Protein 5CN2 (pdb70)

Nearest PDB structures (foldseek):
  5cn1-assembly4_D  TM=9.935E-01  e=3.749E-20  Saccharomyces cerevisiae S288C
  5cn1-assembly5_C  TM=9.999E-01  e=8.977E-20  Saccharomyces cerevisiae S288C
  3mnm-assembly1_A  TM=9.637E-01  e=2.960E-12  Saccharomyces cerevisiae
  3mnm-assembly3_C  TM=9.668E-01  e=6.734E-12  Saccharomyces cerevisiae
  1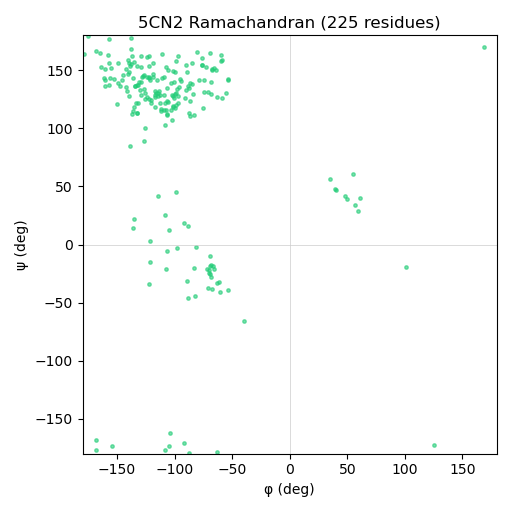gyw-assembly1_A  TM=8.903E-01  e=7.736E-08  Mus musculus

Sequence (229 aa):
QRHILNQSDHLRIDYELTRESMTKLRLVIFYSNISSDPITNFALLVASPKGTTLSLQPQSGNMLQSNSRDGIKQIASVEGISVNLGKPIKLKWKANYCTKGDSKEESGTTSLPTIRHILNQSDHLRIDYELTRESMTKLRLVIFYSNISSDPITNFALLVASPKGTTLSLQPQSGNMLQSNSRDGIKQIASVEGISVNLGKPIKLKWKANYCTKGDSKEESGTTSLPTI

CATH classification: 2.60.40.1230

GO terms:
  GO:0005802 trans-Golgi network (C, IDA)
  GO:0043130 ubiquitin binding (F, IDA)
  GO:0006896 Golgi to vacuole transport (P, IGI)
  GO:0005829 cytosol (C, HDA)
  GO:0043328 protein transport to vacuole involved in ubiquitin-dependent protein catabolic process via the multivesicular body sorting pathway (P, IMP)
  GO:0006895 Golgi to endosome transport (P, IMP)
  GO:0006896 Golgi to vacuole transport (P, IMP)

Secondary structure (DSSP, 8-state):
--EEEEE-SSEEEEEEEEE-SSSEEEEEEEEEE-SSS-BEEEEEEE---TT-EEEEPPPS-S-B-TTEEEEEEEEEEEESHHHHTT--EEEEEEEEEEETTEEEEEEEEEEE---/-EEEEE-SSEEEEEEE---SSSEEEEEEEEEE-SSS-BEEEEEEEPPPTT-EEEEPPPS-S-B-TTEEEEEEEEEEEESGGGTSSSPPEEEEEEEEE-SS-EEEEEEEEEPPP-

Solvent-accessible surface area: 11899 Å² total; per-residue (Å²): 173,87,66,102,14,42,96,36,122,46,1,30,0,6,4,48,30,74,82,97,50,149,60,65,6,86,3,14,3,20,0,1,2,69,18,91,70,63,0,56,95,2,39,14,101,40,54,64,14,225,21,19,85,34,54,74,100,120,45,85,32,74,66,1,115,41,108,22,183,45,39,0,100,10,26,3,13,1,56,25,107,17,2,75,103,48,118,112,11,130,4,93,7,56,0,60,4,37,19,77,90,26,72,32,30,23,40,25,61,28,73,7,62,131,53,133,72,103,13,46,86,34,124,53,1,31,0,6,5,77,18,68,90,99,49,154,48,65,6,79,3,10,2,22,0,0,2,67,18,85,64,73,0,60,88,3,41,13,94,34,47,72,8,170,44,18,91,37,54,67,90,122,45,85,33,71,68,1,116,45,105,22,187,48,38,1,98,12,23,4,18,1,80,14,66,24,11,60,116,76,118,76,17,78,4,84,6,65,0,60,3,42,9,64,93,40,83,29,61,22,44,23,40,33,65,9,48,95,100

InterPro domains:
  IPR002014 VHS domain [PF00790] (17-161)
  IPR002014 VHS domain [PS50179] (29-165)
  IPR002014 VHS domain [SM00288] (22-161)
  IPR004152 GAT domain [PF03127] (244-316)
  IPR004152 GAT domain [PS50909] (192-317)
  IPR008152 Clathrin adaptor, alpha/beta/gamma-adaptin, appendage, Ig-like subdomain [PF02883] (444-555)
  IPR008152 Clathrin adaptor, alpha/beta/gamma-adaptin, appendage, Ig-like subdomain [SM00809] (437-555)
  IPR008153 Gamma-adaptin ear (GAE) domain [PS50180] (440-556)
  IPR008942 ENTH/VHS [G3DSA:1.25.40.90] (16-173)
  IPR008942 ENTH/VHS [SSF48464] (22-165)
  IPR013041 Clathrin adaptor, appendage, Ig-like subdomain superfamily [SSF49348] (445-551)
  IPR038425 GAT domain superfamily [G3DSA:1.20.58.160] (235-327)
  IPR041198 N-terminal extension of GAT domain [PF18308] (195-222)
  IPR052653 ADP-ribosylation factor-binding [PTHR47180] (7-556)

Structure (mmCIF, N/CA/C/O backbone):
data_5CN2
#
_entry.id   5CN2
#
_cell.length_a   54.040
_cell.length_b   110.940
_cell.length_c   90.880
_cell.angle_alpha   90.00
_cell.angle_beta   90.00
_cell.angle_gamma   90.00
#
_symmetry.space_group_name_H-M   'C 2 2 21'
#
loop_
_entity.id
_entity.type
_entity.pdbx_description
1 polymer 'ADP-ribosylation factor-binding protein GGA1'
2 water water
#
loop_
_atom_site.group_PDB
_atom_site.id
_atom_site.type_symbol
_atom_site.label_atom_id
_atom_site.label_alt_id
_atom_site.label_comp_id
_atom_site.label_asym_id
_atom_site.label_entity_id
_atom_site.label_seq_id
_atom_site.pdbx_PDB_ins_code
_atom_site.Cartn_x
_atom_site.Cartn_y
_atom_site.Cartn_z
_atom_site.occupancy
_atom_site.B_iso_or_equiv
_atom_site.auth_seq_id
_atom_site.auth_comp_id
_atom_site.auth_asym_id
_atom_site.auth_atom_id
_atom_site.pdbx_PDB_model_num
ATOM 1 N N . GLN A 1 11 ? -5.325 26.290 0.424 1.00 62.84 443 GLN A N 1
ATOM 2 C CA . GLN A 1 11 ? -4.242 26.771 -0.485 1.00 62.25 443 GLN A CA 1
ATOM 3 C C . GLN A 1 11 ? -3.801 25.671 -1.455 1.00 55.68 443 GLN A C 1
ATOM 4 O O . GLN A 1 11 ? -4.010 25.809 -2.655 1.00 54.85 443 GLN A O 1
ATOM 10 N N . ARG A 1 12 ? -3.211 24.589 -0.938 1.00 50.53 444 ARG A N 1
ATOM 11 C CA . ARG A 1 12 ? -2.731 23.482 -1.774 1.00 42.68 444 ARG A CA 1
ATOM 12 C C . ARG A 1 12 ? -3.812 22.475 -2.059 1.00 41.25 444 ARG A C 1
ATOM 13 O O . ARG A 1 12 ? -4.229 21.756 -1.159 1.00 39.41 444 ARG A O 1
ATOM 21 N N . HIS A 1 13 ? -4.243 22.428 -3.320 1.00 37.65 445 HIS A N 1
ATOM 22 C CA . HIS A 1 13 ? -5.238 21.511 -3.789 1.00 36.60 445 HIS A CA 1
ATOM 23 C C . HIS A 1 13 ? -4.483 20.366 -4.466 1.00 38.02 445 HIS A C 1
ATOM 24 O O . HIS A 1 13 ? -3.415 20.571 -5.024 1.00 35.35 445 HIS A O 1
ATOM 31 N N . ILE A 1 14 ? -5.032 19.161 -4.402 1.00 42.00 446 ILE A N 1
ATOM 32 C CA . ILE A 1 14 ? -4.342 17.983 -4.894 1.00 41.38 446 ILE A CA 1
ATOM 33 C C . ILE A 1 14 ? -4.872 17.676 -6.265 1.00 41.24 446 ILE A C 1
ATOM 34 O O . ILE A 1 14 ? -6.060 17.449 -6.432 1.00 41.40 446 ILE A O 1
ATOM 39 N N . LEU A 1 15 ? -3.982 17.692 -7.250 1.00 42.70 447 LEU A N 1
ATOM 40 C CA . LEU A 1 15 ? -4.324 17.298 -8.607 1.00 41.01 447 LEU A CA 1
ATOM 41 C C . LEU A 1 15 ? -4.265 15.778 -8.703 1.00 37.40 447 LEU A C 1
ATOM 42 O O . LEU A 1 15 ? -5.135 15.135 -9.280 1.00 33.74 447 LEU A O 1
ATOM 47 N N . ASN A 1 16 ? -3.221 15.204 -8.139 1.00 35.68 448 ASN A N 1
ATOM 48 C CA . ASN A 1 16 ? -3.056 13.762 -8.213 1.00 36.85 448 ASN A CA 1
ATOM 49 C C . ASN A 1 16 ? -2.081 13.238 -7.163 1.00 37.36 448 ASN A C 1
ATOM 50 O O . ASN A 1 16 ? -1.077 13.882 -6.833 1.00 38.02 448 ASN A O 1
ATOM 55 N N . GLN A 1 17 ? -2.398 12.064 -6.646 1.00 38.57 449 GLN A N 1
ATOM 56 C CA . GLN A 1 17 ? -1.531 11.370 -5.729 1.00 45.30 449 GLN A CA 1
ATOM 57 C C . GLN A 1 17 ? -1.482 9.890 -6.097 1.00 42.14 449 GLN A C 1
ATOM 58 O O . GLN A 1 17 ? -2.482 9.210 -6.008 1.00 40.97 449 GLN A O 1
ATOM 64 N N . SER A 1 18 ? -0.320 9.431 -6.557 1.00 43.02 450 SER A N 1
ATOM 65 C CA . SER A 1 18 ? -0.066 8.021 -6.836 1.00 42.01 450 SER A CA 1
ATOM 66 C C . SER A 1 18 ? 0.800 7.534 -5.682 1.00 45.96 450 SER A C 1
ATOM 67 O O . SER A 1 18 ? 0.855 8.186 -4.635 1.00 41.61 450 SER A O 1
ATOM 70 N N . ASP A 1 19 ? 1.474 6.397 -5.842 1.00 51.96 451 ASP A N 1
ATOM 71 C CA . ASP A 1 19 ? 2.349 5.887 -4.775 1.00 51.96 451 ASP A CA 1
ATOM 72 C C . ASP A 1 19 ? 3.733 6.535 -4.793 1.00 51.56 451 ASP A C 1
ATOM 73 O O . ASP A 1 19 ? 4.432 6.523 -3.795 1.00 53.54 451 ASP A O 1
ATOM 78 N N . HIS A 1 20 ? 4.112 7.106 -5.932 1.00 51.66 452 HIS A N 1
ATOM 79 C CA . HIS A 1 20 ? 5.440 7.679 -6.135 1.00 49.37 452 HIS A CA 1
ATOM 80 C C . HIS A 1 20 ? 5.482 9.195 -6.179 1.00 45.34 452 HIS A C 1
ATOM 81 O O . HIS A 1 20 ? 6.539 9.775 -5.991 1.00 44.39 452 HIS A O 1
ATOM 88 N N . LEU A 1 21 ? 4.347 9.826 -6.456 1.00 41.15 453 LEU A N 1
ATOM 89 C CA . LEU A 1 21 ? 4.328 11.217 -6.851 1.00 39.18 453 LEU A CA 1
ATOM 90 C C . LEU A 1 21 ? 3.063 11.908 -6.369 1.00 36.80 453 LEU A C 1
ATOM 91 O O . LEU A 1 21 ? 1.968 11.346 -6.464 1.00 37.36 453 LEU A O 1
ATOM 96 N N . ARG A 1 22 ? 3.216 13.119 -5.850 1.00 33.81 454 ARG A N 1
ATOM 97 C CA . ARG A 1 22 ? 2.066 13.985 -5.531 1.00 33.08 454 ARG A CA 1
ATOM 98 C C . ARG A 1 22 ? 2.198 15.268 -6.318 1.00 30.26 454 ARG A C 1
ATOM 99 O O . ARG A 1 22 ? 3.222 15.926 -6.255 1.00 29.43 454 ARG A O 1
ATOM 107 N N . ILE A 1 23 ? 1.165 15.578 -7.093 1.00 31.78 455 ILE A N 1
ATOM 108 C CA . ILE A 1 23 ? 1.077 16.832 -7.817 1.00 32.81 455 ILE A CA 1
ATOM 109 C C . ILE A 1 23 ? 0.021 17.590 -7.089 1.00 31.15 455 ILE A C 1
ATOM 110 O O . ILE A 1 23 ? -1.082 17.124 -6.982 1.00 31.43 455 ILE A O 1
ATOM 115 N N . ASP A 1 24 ? 0.359 18.763 -6.582 1.00 34.82 456 ASP A N 1
ATOM 116 C CA . ASP A 1 24 ? -0.637 19.651 -6.000 1.00 33.06 456 ASP A CA 1
ATOM 117 C C . ASP A 1 24 ? -0.351 21.074 -6.440 1.00 34.34 456 ASP A C 1
ATOM 118 O O . ASP A 1 24 ? 0.637 21.330 -7.181 1.00 29.94 456 ASP A O 1
ATOM 123 N N . TYR A 1 25 ? -1.213 22.007 -6.025 1.00 34.58 457 TYR A N 1
ATOM 124 C CA . TYR A 1 25 ? -1.129 23.363 -6.591 1.00 34.12 457 TYR A CA 1
ATOM 125 C C . TYR A 1 25 ? -1.863 24.428 -5.826 1.00 35.04 457 TYR A C 1
ATOM 126 O O . TYR A 1 25 ? -2.842 24.146 -5.145 1.00 36.42 457 TYR A O 1
ATOM 135 N N . GLU A 1 26 ? -1.365 25.657 -5.952 1.00 37.22 458 GLU A N 1
ATOM 136 C CA . GLU A 1 26 ? -2.046 26.847 -5.484 1.00 38.77 458 GLU A CA 1
ATOM 137 C C . GLU A 1 26 ? -2.816 27.439 -6.652 1.00 42.18 458 GLU A C 1
ATOM 138 O O . GLU A 1 26 ? -2.361 27.415 -7.802 1.00 40.03 458 GLU A O 1
ATOM 144 N N . LEU A 1 27 ? -3.998 27.957 -6.369 1.00 43.42 459 LEU A N 1
ATOM 145 C CA . LEU A 1 27 ? -4.836 28.532 -7.406 1.00 45.61 459 LEU A CA 1
ATOM 146 C C . LEU A 1 27 ? -5.340 29.876 -6.935 1.00 45.08 459 LEU A C 1
ATOM 147 O O . LEU A 1 27 ? -6.115 29.934 -5.990 1.00 42.80 459 LEU A O 1
ATOM 152 N N . THR A 1 28 ? -4.889 30.943 -7.591 1.00 41.77 460 THR A N 1
ATOM 153 C CA . THR A 1 28 ? -5.278 32.293 -7.224 1.00 46.14 460 THR A CA 1
ATOM 154 C C . THR A 1 28 ? -5.933 33.017 -8.389 1.00 49.40 460 THR A C 1
ATOM 155 O O . THR A 1 28 ? -5.674 32.732 -9.555 1.00 52.73 460 THR A O 1
ATOM 159 N N . ARG A 1 29 ? -6.777 33.974 -8.060 1.00 47.51 461 ARG A N 1
ATOM 160 C CA . ARG A 1 29 ? -7.395 34.806 -9.065 1.00 48.85 461 ARG A CA 1
ATOM 161 C C . ARG A 1 29 ? -6.616 36.101 -9.112 1.00 47.71 461 ARG A C 1
ATOM 162 O O . ARG A 1 29 ? -6.535 36.794 -8.118 1.00 49.03 461 ARG A O 1
ATOM 170 N N . GLU A 1 30 ? -5.999 36.411 -10.247 1.00 47.97 462 GLU A N 1
ATOM 171 C CA . GLU A 1 30 ? -5.230 37.644 -10.355 1.00 48.06 462 GLU A CA 1
ATOM 172 C C . GLU A 1 30 ? -6.084 38.821 -10.812 1.00 47.37 462 GLU A C 1
ATOM 173 O O . GLU A 1 30 ? -5.813 39.962 -10.472 1.00 53.65 462 GLU A O 1
ATOM 179 N N . SER A 1 31 ? -7.097 38.551 -11.613 1.00 46.85 463 SER A N 1
ATOM 180 C CA . SER A 1 31 ? -7.926 39.601 -12.154 1.00 45.23 463 SER A CA 1
ATOM 181 C C . SER A 1 31 ? -9.248 38.984 -12.443 1.00 42.57 463 SER A C 1
ATOM 182 O O . SER A 1 31 ? -9.480 37.814 -12.155 1.00 42.32 463 SER A O 1
ATOM 185 N N . MET A 1 32 ? -10.109 39.750 -13.074 1.00 45.16 464 MET A N 1
ATOM 186 C CA . MET A 1 32 ? -11.417 39.247 -13.427 1.00 49.37 464 MET A CA 1
ATOM 187 C C . MET A 1 32 ? -11.364 38.186 -14.530 1.00 46.24 464 MET A C 1
ATOM 188 O O . MET A 1 32 ? -12.311 37.420 -14.686 1.00 45.34 464 MET A O 1
ATOM 193 N N . THR A 1 33 ? -10.257 38.116 -15.274 1.00 43.94 465 THR A N 1
ATOM 194 C CA . THR A 1 33 ? -10.181 37.205 -16.436 1.00 43.33 465 THR A CA 1
ATOM 195 C C . THR A 1 33 ? -9.058 36.168 -16.359 1.00 43.64 465 THR A C 1
ATOM 196 O O . THR A 1 33 ? -8.872 35.368 -17.277 1.00 48.28 465 THR A O 1
ATOM 200 N N . LYS A 1 34 ? -8.323 36.163 -15.255 1.00 42.03 466 LYS A N 1
ATOM 201 C CA . LYS A 1 34 ? -7.063 35.444 -15.183 1.00 43.23 466 LYS A CA 1
ATOM 202 C C . LYS A 1 34 ? -6.912 34.747 -13.832 1.00 41.98 466 LYS A C 1
ATOM 203 O O . LYS A 1 34 ? -7.096 35.371 -12.782 1.00 43.09 466 LYS A O 1
ATOM 209 N N . LEU A 1 35 ? -6.618 33.448 -13.889 1.00 41.86 467 LEU A N 1
ATOM 210 C CA . LEU A 1 35 ? -6.167 32.647 -12.752 1.00 39.56 467 LEU A CA 1
ATOM 211 C C . LEU A 1 35 ? -4.686 32.325 -12.887 1.00 40.99 467 LEU A C 1
ATOM 212 O O . LEU A 1 35 ? -4.157 32.235 -14.004 1.00 44.37 467 LEU A O 1
ATOM 217 N N . ARG A 1 36 ? -4.024 32.127 -11.750 1.00 38.65 468 ARG A N 1
ATOM 218 C CA . ARG A 1 36 ? -2.621 31.739 -11.710 1.00 39.04 468 ARG A CA 1
ATOM 219 C C . ARG A 1 36 ? -2.526 30.368 -11.044 1.00 41.16 468 ARG A C 1
A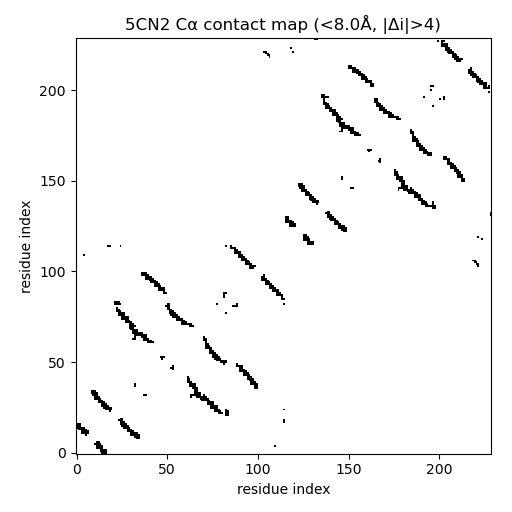TOM 220 O O . ARG A 1 36 ? -3.086 30.165 -9.976 1.00 36.81 468 ARG A O 1
ATOM 228 N N . LEU A 1 37 ? -1.873 29.410 -11.697 1.00 44.00 469 LEU A N 1
ATOM 229 C CA . LEU A 1 37 ? -1.639 28.101 -11.085 1.00 42.93 469 LEU A CA 1
ATOM 230 C C . LEU A 1 37 ? -0.192 27.931 -10.851 1.00 41.96 469 LEU A C 1
ATOM 231 O O . LEU A 1 37 ? 0.602 27.958 -11.809 1.00 41.15 469 LEU A O 1
ATOM 236 N N . VAL A 1 38 ? 0.155 27.703 -9.593 1.00 44.24 470 VAL A N 1
ATOM 237 C CA . VAL A 1 38 ? 1.503 27.316 -9.230 1.00 41.92 470 VAL A CA 1
ATOM 238 C C . VAL A 1 38 ? 1.434 25.848 -8.875 1.00 42.51 470 VAL A C 1
ATOM 239 O O . VAL A 1 38 ? 0.789 25.472 -7.892 1.00 40.53 470 VAL A O 1
ATOM 243 N N . ILE A 1 39 ? 2.061 25.023 -9.718 1.00 40.82 471 ILE A N 1
ATOM 244 C CA . ILE A 1 39 ? 2.022 23.573 -9.585 1.00 37.43 471 ILE A CA 1
ATOM 245 C C . ILE A 1 39 ? 3.319 23.085 -8.942 1.00 35.98 471 ILE A C 1
ATOM 246 O O . ILE A 1 39 ? 4.404 23.588 -9.241 1.00 35.69 471 ILE A O 1
ATOM 251 N N . PHE A 1 40 ? 3.194 22.113 -8.048 1.00 33.93 472 PHE A N 1
ATOM 252 C CA . PHE A 1 40 ? 4.341 21.562 -7.341 1.00 34.28 472 PHE A CA 1
ATOM 253 C C . PHE A 1 40 ? 4.320 20.053 -7.467 1.00 31.29 472 PHE A C 1
ATOM 254 O O . PHE A 1 40 ? 3.263 19.421 -7.341 1.00 32.98 472 PHE A O 1
ATOM 262 N N . TYR A 1 41 ? 5.495 19.480 -7.660 1.00 29.52 473 TYR A N 1
ATOM 263 C CA . TYR A 1 41 ? 5.635 18.050 -7.816 1.00 30.06 473 TYR A CA 1
ATOM 264 C C . TYR A 1 41 ? 6.469 17.503 -6.668 1.00 31.28 473 TYR A C 1
ATOM 265 O O . TYR A 1 41 ? 7.546 18.039 -6.376 1.00 30.33 473 TYR A O 1
ATOM 274 N N . SER A 1 42 ? 5.948 16.466 -5.999 1.00 31.02 474 SER A N 1
ATOM 275 C CA . SER A 1 42 ? 6.607 15.881 -4.842 1.00 32.13 474 SER A CA 1
ATOM 276 C C . SER A 1 42 ? 6.856 14.369 -4.997 1.00 33.16 474 SER A C 1
ATOM 277 O O . SER A 1 42 ? 5.932 13.617 -5.249 1.00 35.08 474 SER A O 1
ATOM 280 N N . ASN A 1 43 ? 8.100 13.940 -4.798 1.00 32.55 475 ASN A N 1
ATOM 281 C CA . ASN A 1 43 ? 8.460 12.520 -4.823 1.00 34.64 475 ASN A CA 1
ATOM 282 C C . ASN A 1 43 ? 8.240 12.016 -3.414 1.00 39.89 475 ASN A C 1
ATOM 283 O O . ASN A 1 43 ? 8.919 12.469 -2.488 1.00 46.03 475 ASN A O 1
ATOM 288 N N . ILE A 1 44 ? 7.258 11.132 -3.248 1.00 41.74 476 ILE A N 1
ATOM 289 C CA . ILE A 1 44 ? 6.985 10.477 -1.968 1.00 45.60 476 ILE A CA 1
ATOM 290 C C . ILE A 1 44 ? 7.471 9.001 -1.940 1.00 45.34 476 ILE A C 1
ATOM 291 O O . ILE A 1 44 ? 7.109 8.249 -1.038 1.00 42.83 476 ILE A O 1
ATOM 296 N N . SER A 1 45 ? 8.269 8.595 -2.930 1.00 44.72 477 SER A N 1
ATOM 297 C CA . SER A 1 45 ? 8.948 7.289 -2.909 1.00 43.80 477 SER A CA 1
ATOM 298 C C . SER A 1 45 ? 10.371 7.460 -2.403 1.00 45.15 477 SER A C 1
ATOM 299 O O . SER A 1 45 ? 10.920 8.571 -2.453 1.00 40.33 477 SER A O 1
ATOM 302 N N . SER A 1 46 ? 10.984 6.349 -1.980 1.00 47.10 478 SER A N 1
ATOM 303 C CA . SER A 1 46 ? 12.375 6.357 -1.483 1.00 50.05 478 SER A CA 1
ATOM 304 C C . SER A 1 46 ? 13.415 6.153 -2.602 1.00 51.62 478 SER A C 1
ATOM 305 O O . SER A 1 46 ? 14.588 5.888 -2.321 1.00 47.39 478 SER A O 1
ATOM 308 N N . ASP A 1 47 ? 12.975 6.330 -3.855 1.00 52.77 479 ASP A N 1
ATOM 309 C CA . ASP A 1 47 ? 13.829 6.268 -5.038 1.00 54.03 479 ASP A CA 1
ATOM 310 C C . ASP A 1 47 ? 13.683 7.529 -5.888 1.00 52.97 479 ASP A C 1
ATOM 311 O O . ASP A 1 47 ? 12.591 8.081 -5.989 1.00 53.96 479 ASP A O 1
ATOM 316 N N . PRO A 1 48 ? 14.776 7.974 -6.533 1.00 52.82 480 PRO A N 1
ATOM 317 C CA . PRO A 1 48 ? 14.698 9.177 -7.369 1.00 48.22 480 PRO A CA 1
ATOM 318 C C . PRO A 1 48 ? 13.788 9.055 -8.592 1.00 46.32 480 PRO A C 1
ATOM 319 O O . PRO A 1 48 ? 13.622 7.960 -9.128 1.00 47.42 480 PRO A O 1
ATOM 323 N N . ILE A 1 49 ? 13.211 10.191 -8.995 1.00 42.59 481 ILE A N 1
ATOM 324 C CA . ILE A 1 49 ? 12.383 10.324 -10.190 1.00 40.59 481 ILE A CA 1
ATOM 325 C C . ILE A 1 49 ? 13.113 11.237 -11.183 1.00 40.91 481 ILE A C 1
ATOM 326 O O . ILE A 1 49 ? 13.589 12.315 -10.824 1.00 40.18 481 ILE A O 1
ATOM 331 N N . THR A 1 50 ? 13.185 10.783 -12.435 1.00 40.56 482 THR A N 1
ATOM 332 C CA . THR A 1 50 ? 13.917 11.449 -13.500 1.00 41.27 482 THR A CA 1
ATOM 333 C C . THR A 1 50 ? 13.032 11.618 -14.715 1.00 39.21 482 THR A C 1
ATOM 334 O O . THR A 1 50 ? 12.001 10.940 -14.868 1.00 37.44 482 THR A O 1
ATOM 338 N N . ASN A 1 51 ? 13.466 12.522 -15.585 1.00 40.56 483 ASN A N 1
ATOM 339 C CA . ASN A 1 51 ? 12.805 12.794 -16.862 1.00 43.76 483 ASN A CA 1
ATOM 340 C C . ASN A 1 51 ? 11.333 13.197 -16.728 1.00 42.57 483 ASN A C 1
ATOM 341 O O . ASN A 1 51 ? 10.508 12.871 -17.597 1.00 43.18 483 ASN A O 1
ATOM 346 N N . PHE A 1 52 ? 11.008 13.914 -15.649 1.00 39.63 484 PHE A N 1
ATOM 347 C CA . PHE A 1 52 ? 9.626 14.292 -15.401 1.00 34.75 484 PHE A CA 1
ATOM 348 C C . PHE A 1 52 ? 9.127 15.298 -16.405 1.00 33.14 484 PHE A C 1
ATOM 349 O O . PHE A 1 52 ? 9.821 16.255 -16.718 1.00 35.35 484 PHE A O 1
ATOM 357 N N . ALA A 1 53 ? 7.881 15.134 -16.850 1.00 31.91 485 ALA A N 1
ATOM 358 C CA . ALA A 1 53 ? 7.241 16.175 -17.641 1.00 30.97 485 ALA A CA 1
ATOM 359 C C . ALA A 1 53 ? 5.742 16.091 -17.571 1.00 28.70 485 ALA A C 1
ATOM 360 O O . ALA A 1 53 ? 5.174 15.012 -17.695 1.00 24.31 485 ALA A O 1
ATOM 362 N N . LEU A 1 54 ? 5.106 17.255 -17.437 1.00 29.78 486 LEU A N 1
ATOM 363 C CA . LEU A 1 54 ? 3.668 17.376 -17.429 1.00 30.89 486 LEU A CA 1
ATOM 364 C C . LEU A 1 54 ? 3.219 17.981 -18.736 1.00 29.68 486 LEU A C 1
ATOM 365 O O . LEU A 1 54 ? 3.810 18.955 -19.189 1.00 30.48 486 LEU A O 1
ATOM 370 N N . LEU A 1 55 ? 2.178 17.397 -19.332 1.00 26.63 487 LEU A N 1
ATOM 371 C CA . LEU A 1 55 ? 1.603 17.901 -20.560 1.00 26.66 487 LEU A CA 1
ATOM 372 C C . LEU A 1 55 ? 0.173 18.273 -20.258 1.00 27.25 487 LEU A C 1
ATOM 373 O O . LEU A 1 55 ? -0.504 17.611 -19.474 1.00 26.37 487 LEU A O 1
ATOM 378 N N . VAL A 1 56 ? -0.298 19.335 -20.887 1.00 25.39 488 VAL A N 1
ATOM 379 C CA . VAL A 1 56 ? -1.624 19.842 -20.590 1.00 27.32 488 VAL A CA 1
ATOM 380 C C . VAL A 1 56 ? -2.337 20.241 -21.862 1.00 23.99 488 VAL A C 1
ATOM 381 O O . VAL A 1 56 ? -1.692 20.571 -22.845 1.00 25.14 488 VAL A O 1
ATOM 385 N N . ALA A 1 57 ? -3.655 20.197 -21.849 1.00 25.35 489 ALA A N 1
ATOM 386 C CA . ALA A 1 57 ? -4.450 20.751 -22.929 1.00 30.76 489 ALA A CA 1
ATOM 387 C C . ALA A 1 57 ? -5.156 21.968 -22.405 1.00 33.14 489 ALA A C 1
ATOM 388 O O . ALA A 1 57 ? -5.288 22.146 -21.192 1.00 31.45 489 ALA A O 1
ATOM 390 N N . SER A 1 58 ? -5.663 22.794 -23.308 1.00 38.02 490 SER A N 1
ATOM 391 C CA . SER A 1 58 ? -6.300 24.012 -22.871 1.00 41.12 490 SER A CA 1
ATOM 392 C C . SER A 1 58 ? -7.788 23.778 -22.660 1.00 41.80 490 SER A C 1
ATOM 393 O O . SER A 1 58 ? -8.457 23.299 -23.563 1.00 44.02 490 SER A O 1
ATOM 396 N N . PRO A 1 59 ? -8.307 24.105 -21.459 1.00 43.71 491 PRO A N 1
ATOM 397 C CA . PRO A 1 59 ? -9.732 23.925 -21.181 1.00 48.23 491 PRO A CA 1
ATOM 398 C C . PRO A 1 59 ? -10.594 24.724 -22.159 1.00 56.41 491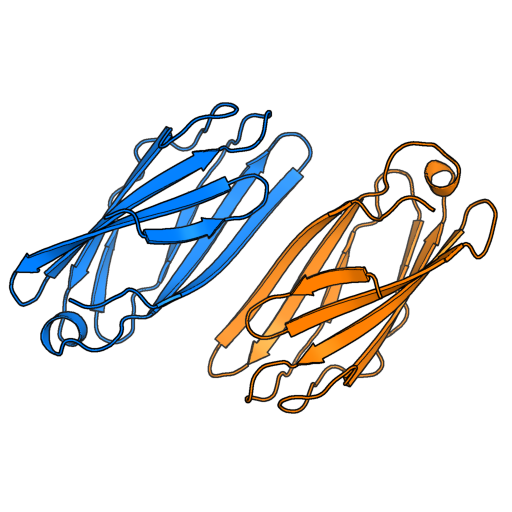 PRO A C 1
ATOM 399 O O . PRO A 1 59 ? -10.126 25.720 -22.733 1.00 59.00 491 PRO A O 1
ATOM 403 N N . LYS A 1 60 ? -11.852 24.309 -22.302 1.00 59.97 492 LYS A N 1
ATOM 404 C CA . LYS A 1 60 ? -12.702 24.714 -23.436 1.00 61.50 492 LYS A CA 1
ATOM 405 C C . LYS A 1 60 ? -12.855 26.215 -23.693 1.00 56.32 492 LYS A C 1
ATOM 406 O O . LYS A 1 60 ? -12.852 26.629 -24.852 1.00 60.45 492 LYS A O 1
ATOM 412 N N . GLY A 1 61 ? -12.973 27.037 -22.659 1.00 50.26 493 GLY A N 1
ATOM 413 C CA . GLY A 1 61 ? -13.174 28.482 -22.892 1.00 50.26 493 GLY A CA 1
ATOM 414 C C . GLY A 1 61 ? -12.018 29.346 -22.425 1.00 45.94 493 GLY A C 1
ATOM 415 O O . GLY A 1 61 ? -12.224 30.442 -21.878 1.00 43.67 493 GLY A O 1
ATOM 416 N N . THR A 1 62 ? -10.808 28.869 -22.696 1.00 42.39 494 THR A N 1
ATOM 417 C CA . THR A 1 62 ? -9.638 29.232 -21.912 1.00 41.40 494 THR A CA 1
ATOM 418 C C . THR A 1 62 ? -8.380 29.223 -22.744 1.00 38.34 494 THR A C 1
ATOM 419 O O . THR A 1 62 ? -8.170 28.296 -23.516 1.00 36.84 494 THR A O 1
ATOM 423 N N . THR A 1 63 ? -7.518 30.215 -22.519 1.00 35.68 495 THR A N 1
ATOM 424 C CA . THR A 1 63 ? -6.144 30.149 -22.948 1.00 34.67 495 THR A CA 1
ATOM 425 C C . THR A 1 63 ? -5.287 29.723 -21.748 1.00 34.03 495 THR A C 1
ATOM 426 O O . THR A 1 63 ? -5.375 30.298 -20.655 1.00 36.55 495 THR A O 1
ATOM 430 N N . LEU A 1 64 ? -4.441 28.727 -21.973 1.00 32.12 496 LEU A N 1
ATOM 431 C CA . LEU A 1 64 ? -3.560 28.205 -20.949 1.00 34.55 496 LEU A CA 1
ATOM 432 C C . LEU A 1 64 ? -2.122 28.603 -21.287 1.00 31.60 496 LEU A C 1
ATOM 433 O O . LEU A 1 64 ? -1.597 28.183 -22.315 1.00 33.04 496 LEU A O 1
ATOM 438 N N . SER A 1 65 ? -1.493 29.420 -20.453 1.00 27.58 497 SER A N 1
ATOM 439 C CA . SER A 1 65 ? -0.094 29.782 -20.674 1.00 31.44 497 SER A CA 1
ATOM 440 C C . SER A 1 65 ? 0.776 29.000 -19.721 1.00 34.43 497 SER A C 1
ATOM 441 O O . SER A 1 65 ? 0.689 29.195 -18.498 1.00 39.08 497 SER A O 1
ATOM 444 N N . LEU A 1 66 ? 1.621 28.140 -20.279 1.00 33.81 498 LEU A N 1
ATOM 445 C CA . LEU A 1 66 ? 2.408 27.213 -19.488 1.00 35.97 498 LEU A CA 1
ATOM 446 C C . LEU A 1 66 ? 3.877 27.618 -19.575 1.00 35.19 498 LEU A C 1
ATOM 447 O O . LEU A 1 66 ? 4.492 27.590 -20.667 1.00 36.65 498 LEU A O 1
ATOM 452 N N . GLN A 1 67 ? 4.419 28.024 -18.432 1.00 28.99 499 GLN A N 1
ATOM 453 C CA . GLN A 1 67 ? 5.827 28.332 -18.294 1.00 32.29 499 GLN A CA 1
ATOM 454 C C . GLN A 1 67 ? 6.617 27.084 -18.017 1.00 32.11 499 GLN A C 1
ATOM 455 O O . GLN A 1 67 ? 6.090 26.114 -17.516 1.00 35.08 499 GLN A O 1
ATOM 461 N N . PRO A 1 68 ? 7.897 27.106 -18.346 1.00 33.29 500 PRO A N 1
ATOM 462 C CA . PRO A 1 68 ? 8.656 25.884 -18.168 1.00 35.08 500 PRO A CA 1
ATOM 463 C C . PRO A 1 68 ? 8.848 25.486 -16.693 1.00 35.42 500 PRO A C 1
ATOM 464 O O . PRO A 1 68 ? 8.886 26.335 -15.788 1.00 35.70 500 PRO A O 1
ATOM 468 N N . GLN A 1 69 ? 8.974 24.193 -16.476 1.00 36.59 501 GLN A N 1
ATOM 469 C CA . GLN A 1 69 ? 9.227 23.684 -15.155 1.00 40.07 501 GLN A CA 1
ATOM 470 C C . GLN A 1 69 ? 10.649 23.983 -14.714 1.00 38.07 501 GLN A C 1
ATOM 471 O O . GLN A 1 69 ? 11.547 24.140 -15.541 1.00 37.81 501 GLN A O 1
ATOM 477 N N . SER A 1 70 ? 10.825 24.081 -13.401 1.00 38.38 502 SER A N 1
ATOM 478 C CA . SER A 1 70 ? 12.082 24.549 -12.806 1.00 37.45 502 SER A CA 1
ATOM 479 C C . SER A 1 70 ? 13.161 23.500 -13.001 1.00 38.46 502 SER A C 1
ATOM 480 O O . SER A 1 70 ? 14.326 23.829 -13.038 1.00 37.67 502 SER A O 1
ATOM 483 N N . GLY A 1 71 ? 12.750 22.243 -13.157 1.00 38.10 503 GLY A N 1
ATOM 484 C CA . GLY A 1 71 ? 13.664 21.132 -13.331 1.00 36.01 503 GLY A CA 1
ATOM 485 C C . GLY A 1 71 ? 12.851 19.933 -13.753 1.00 37.75 503 GLY A C 1
ATOM 486 O O . GLY A 1 71 ? 11.653 20.039 -13.951 1.00 36.46 503 GLY A O 1
ATOM 487 N N . ASN A 1 72 ? 13.504 18.794 -13.901 1.00 39.22 504 ASN A N 1
ATOM 488 C CA . ASN A 1 72 ? 12.830 17.564 -14.307 1.00 41.82 504 ASN A CA 1
ATOM 489 C C . ASN A 1 72 ? 13.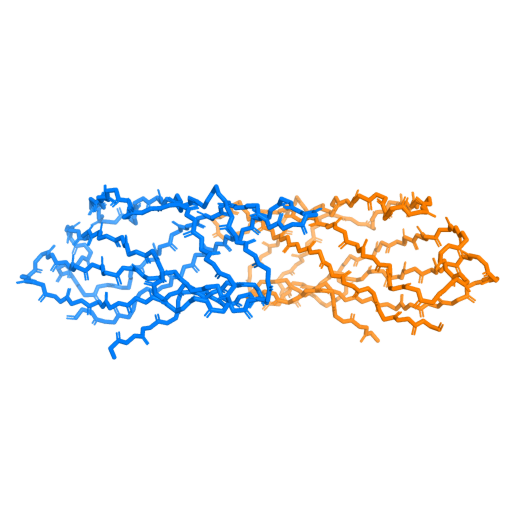250 16.322 -13.509 1.00 39.17 504 ASN A C 1
ATOM 490 O O . ASN A 1 72 ? 12.951 15.179 -13.890 1.00 36.53 504 ASN A O 1
ATOM 495 N N . MET A 1 73 ? 13.919 16.562 -12.391 1.00 40.01 505 MET A N 1
ATOM 496 C CA . MET A 1 73 ? 14.369 15.500 -11.500 1.00 42.12 505 MET A CA 1
ATOM 497 C C . MET A 1 73 ? 13.796 15.720 -10.105 1.00 38.27 505 MET A C 1
ATOM 498 O O . MET A 1 73 ? 13.676 16.845 -9.664 1.00 35.77 505 MET A O 1
ATOM 502 N N . LEU A 1 74 ? 13.449 14.635 -9.420 1.00 40.01 506 LEU A N 1
ATOM 503 C CA . LEU A 1 74 ? 13.026 14.688 -8.020 1.00 40.78 506 LEU A CA 1
ATOM 504 C C . LEU A 1 74 ? 13.744 13.633 -7.165 1.00 46.57 506 LEU A C 1
ATOM 505 O O . LEU A 1 74 ? 13.605 12.420 -7.384 1.00 44.36 506 LEU A O 1
ATOM 510 N N . GLN A 1 75 ? 14.440 14.093 -6.133 1.00 53.01 507 GLN A N 1
ATOM 511 C CA . GLN A 1 75 ? 15.165 13.201 -5.232 1.00 53.37 507 GLN A CA 1
ATOM 512 C C . GLN A 1 75 ? 14.148 12.395 -4.408 1.00 54.58 507 GLN A C 1
ATOM 513 O O . GLN A 1 75 ? 12.968 12.751 -4.321 1.00 51.85 507 GLN A O 1
ATOM 519 N N . SER A 1 76 ? 14.620 11.325 -3.780 1.00 51.01 508 SER A N 1
ATOM 520 C CA . SER A 1 76 ? 13.807 10.549 -2.861 1.00 51.53 508 SER A CA 1
ATOM 521 C C . SER A 1 76 ? 13.194 11.436 -1.792 1.00 48.49 508 SER A C 1
ATOM 522 O O . SER A 1 76 ? 13.824 12.383 -1.308 1.00 42.12 508 SER A O 1
ATOM 525 N N . ASN A 1 77 ? 11.958 11.133 -1.420 1.00 46.52 509 ASN A N 1
ATOM 526 C CA . ASN A 1 77 ? 11.293 11.892 -0.374 1.00 49.28 509 ASN A CA 1
ATOM 527 C C . ASN A 1 77 ? 11.568 13.414 -0.478 1.00 48.05 509 ASN A C 1
ATOM 528 O O . ASN A 1 77 ? 11.903 14.064 0.504 1.00 49.73 509 ASN A O 1
ATOM 533 N N . SER A 1 78 ? 11.430 13.957 -1.686 1.00 49.81 510 SER A N 1
ATOM 534 C CA . SER A 1 78 ? 11.564 15.402 -1.952 1.00 47.76 510 SER A CA 1
ATOM 535 C C . SER A 1 78 ? 10.171 16.050 -2.097 1.00 45.43 510 SER A C 1
ATOM 536 O O . SER A 1 78 ? 9.374 15.684 -2.977 1.00 44.41 510 SER A O 1
ATOM 539 N N . ARG A 1 79 ? 9.884 16.998 -1.213 1.00 43.09 511 ARG A N 1
ATOM 540 C CA . ARG A 1 79 ? 8.690 17.822 -1.295 1.00 41.64 511 ARG A CA 1
ATOM 541 C C . ARG A 1 79 ? 8.926 19.060 -2.180 1.00 37.39 511 ARG A C 1
ATOM 542 O O . ARG A 1 79 ? 9.943 19.736 -2.056 1.00 33.99 511 ARG A O 1
ATOM 550 N N . ASP A 1 80 ? 7.981 19.349 -3.064 1.00 34.31 512 ASP A N 1
ATOM 551 C CA . ASP A 1 80 ? 8.041 20.548 -3.909 1.00 33.43 512 ASP A CA 1
ATOM 552 C C . ASP A 1 80 ? 9.396 20.695 -4.613 1.00 31.26 512 ASP A C 1
ATOM 553 O O . ASP A 1 80 ? 9.920 21.785 -4.714 1.00 32.75 512 ASP A O 1
ATOM 558 N N . GLY A 1 81 ? 9.979 19.598 -5.083 1.00 32.24 513 GLY A N 1
ATOM 559 C CA . GLY A 1 81 ? 11.276 19.656 -5.776 1.00 33.93 513 GLY A CA 1
ATOM 560 C C . GLY A 1 81 ? 11.247 20.269 -7.177 1.00 34.98 513 GLY A C 1
ATOM 561 O O . GLY A 1 81 ? 12.281 20.692 -7.704 1.00 36.07 513 GLY A O 1
ATOM 562 N N . ILE A 1 82 ? 10.062 20.285 -7.778 1.00 35.54 514 ILE A N 1
ATOM 563 C CA . ILE A 1 82 ? 9.819 20.941 -9.062 1.00 34.34 514 ILE A CA 1
ATOM 564 C C . ILE A 1 82 ? 8.587 21.835 -8.908 1.00 34.51 514 ILE A C 1
ATOM 565 O O . ILE A 1 82 ? 7.578 21.435 -8.328 1.00 32.00 514 ILE A O 1
ATOM 570 N N . LYS A 1 83 ? 8.715 23.060 -9.391 1.00 36.48 515 LYS A N 1
ATOM 571 C CA . LYS A 1 83 ? 7.634 24.031 -9.440 1.00 40.40 515 LYS A CA 1
ATOM 572 C C . LYS A 1 83 ? 7.384 24.386 -10.921 1.00 41.77 515 LYS A C 1
ATOM 573 O O . LYS A 1 83 ? 8.324 24.432 -11.737 1.00 44.34 515 LYS A O 1
ATOM 579 N N . GLN A 1 84 ? 6.130 24.656 -11.262 1.00 41.20 516 GLN A N 1
ATOM 580 C CA . GLN A 1 84 ? 5.778 25.070 -12.621 1.00 39.96 516 GLN A CA 1
ATOM 581 C C . GLN A 1 84 ? 4.576 25.986 -12.656 1.00 35.58 516 GLN A C 1
ATOM 582 O O . GLN A 1 84 ? 3.480 25.580 -12.247 1.00 35.70 516 GLN A O 1
ATOM 588 N N . ILE A 1 85 ? 4.781 27.186 -13.191 1.00 32.83 517 ILE A N 1
ATOM 589 C CA . ILE A 1 85 ? 3.757 28.229 -13.257 1.00 34.40 517 ILE A CA 1
ATOM 590 C C . ILE A 1 85 ? 2.905 28.135 -14.522 1.00 34.85 517 ILE A C 1
ATOM 591 O O . ILE A 1 85 ? 3.415 27.926 -15.624 1.00 33.46 517 ILE A O 1
ATOM 596 N N . ALA A 1 86 ? 1.599 28.292 -14.343 1.00 33.90 518 ALA A N 1
ATOM 597 C CA . ALA A 1 86 ? 0.677 28.401 -15.460 1.00 36.65 518 ALA A CA 1
ATOM 598 C C . ALA A 1 86 ? -0.334 29.507 -15.199 1.00 35.37 518 ALA A C 1
ATOM 599 O O . ALA A 1 86 ? -0.526 29.946 -14.059 1.00 34.59 518 ALA A O 1
ATOM 601 N N . SER A 1 87 ? -0.989 29.946 -16.258 1.00 36.72 519 SER A N 1
ATOM 602 C CA . SER A 1 87 ? -2.151 30.796 -16.083 1.00 37.81 519 SER A CA 1
ATOM 603 C C . SER A 1 87 ? -3.288 30.374 -16.989 1.00 36.88 519 SER A C 1
ATOM 604 O O . SER A 1 87 ? -3.111 29.655 -17.973 1.00 38.95 519 SER A O 1
ATOM 607 N N . VAL A 1 88 ? -4.481 30.760 -16.577 1.00 40.13 520 VAL A N 1
ATOM 608 C CA . VAL A 1 88 ? -5.713 30.370 -17.226 1.00 39.29 520 VAL A CA 1
ATOM 609 C C . VAL A 1 88 ? -6.463 31.654 -17.449 1.00 40.64 520 VAL A C 1
ATOM 610 O O . VAL A 1 88 ? -6.636 32.432 -16.512 1.00 34.24 520 VAL A O 1
ATOM 614 N N . GLU A 1 89 ? -6.908 31.866 -18.681 1.00 41.10 521 GLU A N 1
ATOM 615 C CA . GLU A 1 89 ? -7.506 33.128 -19.076 1.00 43.06 521 GLU A CA 1
ATOM 616 C C . GLU A 1 89 ? -8.667 32.889 -20.025 1.00 42.22 521 GLU A C 1
ATOM 617 O O . GLU A 1 89 ? -8.656 31.928 -20.782 1.00 45.90 521 GLU A O 1
ATOM 623 N N . GLY A 1 90 ? -9.645 33.785 -20.007 1.00 41.18 522 GLY A N 1
ATOM 624 C CA . GLY A 1 90 ? -10.723 33.731 -20.982 1.00 41.80 522 GLY A CA 1
ATOM 625 C C . GLY A 1 90 ? -12.102 33.690 -20.367 1.00 42.84 522 GLY A C 1
ATOM 626 O O . GLY A 1 90 ? -12.275 33.829 -19.154 1.00 38.34 522 GLY A O 1
ATOM 627 N N . ILE A 1 91 ? -13.087 33.476 -21.222 1.00 43.52 523 ILE A N 1
ATOM 628 C CA . ILE A 1 91 ? -14.458 33.680 -20.835 1.00 46.93 523 ILE A CA 1
ATOM 629 C C . ILE A 1 91 ? -14.835 32.747 -19.665 1.00 43.56 523 ILE A C 1
ATOM 630 O O . ILE A 1 91 ? -15.464 33.171 -18.697 1.00 43.44 523 ILE A O 1
ATOM 635 N N . SER A 1 92 ? -14.393 31.507 -19.704 1.00 43.79 524 SER A N 1
ATOM 636 C CA . SER A 1 92 ? -14.728 30.579 -18.618 1.00 46.50 524 SER A CA 1
ATOM 637 C C . SER A 1 92 ? -14.215 30.996 -17.234 1.00 45.15 524 SER A C 1
ATOM 638 O O . SER A 1 92 ? -14.860 30.704 -16.236 1.00 43.68 524 SER A O 1
ATOM 641 N N . VAL A 1 93 ? -13.070 31.673 -17.186 1.00 43.36 525 VAL A N 1
ATOM 642 C CA . VAL A 1 93 ? -12.576 32.259 -15.947 1.00 43.03 525 VAL A CA 1
ATOM 643 C C . VAL A 1 93 ? -13.491 33.406 -15.514 1.00 44.60 525 VAL A C 1
ATOM 644 O O . VAL A 1 93 ? -13.778 33.563 -14.335 1.00 41.56 525 VAL A O 1
ATOM 648 N N . ASN A 1 94 ? -13.979 34.180 -16.476 1.00 45.64 526 ASN A N 1
ATOM 649 C CA . ASN A 1 94 ? -14.870 35.295 -16.179 1.00 46.06 526 ASN A CA 1
ATOM 650 C C . ASN A 1 94 ? -16.275 34.878 -15.723 1.00 42.09 526 ASN A C 1
ATOM 651 O O . ASN A 1 94 ? -16.882 35.506 -14.869 1.00 45.12 526 ASN A O 1
ATOM 656 N N . LEU A 1 95 ? -16.798 33.822 -16.311 1.00 43.03 527 LEU A N 1
ATOM 657 C CA . LEU A 1 95 ? -18.145 33.361 -16.000 1.00 45.38 527 LEU A CA 1
ATOM 658 C C . LEU A 1 95 ? -18.254 32.512 -14.719 1.00 45.95 527 LEU A C 1
ATOM 659 O O . LEU A 1 95 ? -19.350 32.107 -14.346 1.00 42.75 527 LEU A O 1
ATOM 664 N N . GLY A 1 96 ? -17.125 32.258 -14.057 1.00 47.71 528 GLY A N 1
ATOM 665 C CA . GLY A 1 96 ? -17.092 31.452 -12.835 1.00 50.72 528 GLY A CA 1
ATOM 666 C C . GLY A 1 96 ? -17.626 30.050 -13.065 1.0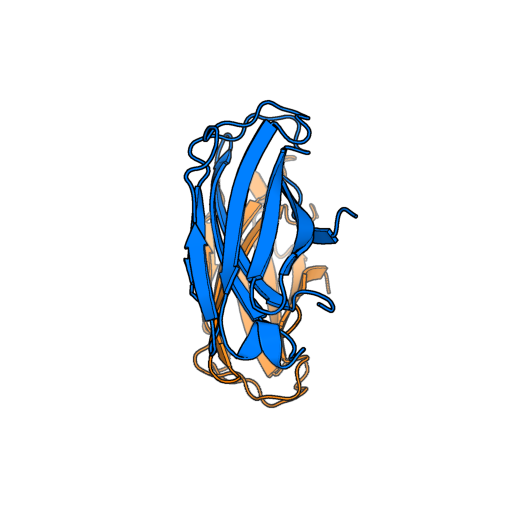0 48.72 528 GLY A C 1
ATOM 667 O O . GLY A 1 96 ? -18.210 29.441 -12.177 1.00 47.43 528 GLY A O 1
ATOM 668 N N . LYS A 1 97 ? -17.456 29.582 -14.293 1.00 50.34 529 LYS A N 1
ATOM 669 C CA . LYS A 1 97 ? -17.782 28.234 -14.696 1.00 52.18 529 LYS A CA 1
ATOM 670 C C . LYS A 1 97 ? -16.707 27.270 -14.194 1.00 50.38 529 LYS A C 1
ATOM 671 O O . LYS A 1 97 ? -15.557 27.669 -14.013 1.00 47.30 529 LYS A O 1
ATOM 677 N N . PRO A 1 98 ? -17.065 25.991 -13.997 1.00 51.57 530 PRO A N 1
ATOM 678 C CA . PRO A 1 98 ? -16.047 25.003 -13.627 1.00 52.13 530 PRO A CA 1
ATOM 679 C C . PRO A 1 98 ? -15.098 24.689 -14.798 1.00 49.01 530 PRO A C 1
ATOM 680 O O . PRO A 1 98 ? -15.553 24.457 -15.916 1.00 46.19 530 PRO A O 1
ATOM 684 N N . ILE A 1 99 ? -13.796 24.728 -14.530 1.00 49.94 531 ILE A N 1
ATOM 685 C CA . ILE A 1 99 ? -12.745 24.540 -15.540 1.00 50.25 531 ILE A CA 1
ATOM 686 C C . ILE A 1 99 ? -12.110 23.152 -15.355 1.00 51.99 531 ILE A C 1
ATOM 687 O O . ILE A 1 99 ? -11.602 22.829 -14.275 1.00 49.85 531 ILE A O 1
ATOM 692 N N . LYS A 1 100 ? -12.136 22.339 -16.408 1.00 52.23 532 LYS A N 1
ATOM 693 C CA . LYS A 1 100 ? -11.577 20.992 -16.355 1.00 52.83 532 LYS A CA 1
ATOM 694 C C . LYS A 1 100 ? -10.198 20.960 -17.003 1.00 46.75 532 LYS A C 1
ATOM 695 O O . LYS A 1 100 ? -10.053 21.363 -18.151 1.00 45.58 532 LYS A O 1
ATOM 701 N N . LEU A 1 101 ? -9.202 20.469 -16.269 1.00 39.02 533 LEU A N 1
ATOM 702 C CA . LEU A 1 101 ? -7.868 20.395 -16.777 1.00 37.24 533 LEU A CA 1
ATOM 703 C C . LEU A 1 101 ? -7.476 18.951 -17.099 1.00 39.76 533 LEU A C 1
ATOM 704 O O . LEU A 1 101 ? -7.390 18.096 -16.204 1.00 40.46 533 LEU A O 1
ATOM 709 N N . LYS A 1 102 ? -7.242 18.694 -18.387 1.00 36.62 534 LYS A N 1
ATOM 710 C CA . LYS A 1 102 ? -6.744 17.424 -18.856 1.00 35.22 534 LYS A CA 1
ATOM 711 C C . LYS A 1 102 ? -5.247 17.535 -18.849 1.00 34.07 534 LYS A C 1
ATOM 712 O O . LYS A 1 102 ? -4.700 18.529 -19.323 1.00 36.11 534 LYS A O 1
ATOM 718 N N . TRP A 1 103 ? -4.589 16.523 -18.294 1.00 30.99 535 TRP A N 1
ATOM 719 C CA . TRP A 1 103 ? -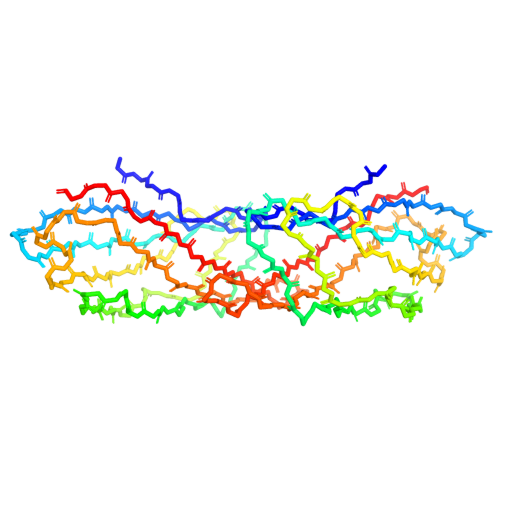3.174 16.557 -18.043 1.00 28.14 535 TRP A CA 1
ATOM 720 C C . TRP A 1 103 ? -2.602 15.159 -18.147 1.00 27.86 535 TRP A C 1
ATOM 721 O O . TRP A 1 103 ? -3.302 14.176 -17.967 1.00 28.47 535 TRP A O 1
ATOM 732 N N . LYS A 1 104 ? -1.318 15.075 -18.428 1.00 27.30 536 LYS A N 1
ATOM 733 C CA . LYS A 1 104 ? -0.621 13.805 -18.491 1.00 31.72 536 LYS A CA 1
ATOM 734 C C . LYS A 1 104 ? 0.799 14.028 -17.992 1.00 31.98 536 LYS A C 1
ATOM 735 O O . LYS A 1 104 ? 1.368 15.069 -18.258 1.00 37.08 536 LYS A O 1
ATOM 741 N N . ALA A 1 105 ? 1.360 13.076 -17.246 1.00 34.02 537 ALA A N 1
ATOM 742 C CA . ALA A 1 105 ? 2.769 13.144 -16.832 1.00 32.66 537 ALA A CA 1
ATOM 743 C C . ALA A 1 105 ? 3.516 11.894 -17.183 1.00 34.61 537 ALA A C 1
ATOM 744 O O . ALA A 1 105 ? 2.953 10.808 -17.159 1.00 35.67 537 ALA A O 1
ATOM 746 N N . ASN A 1 106 ? 4.782 12.065 -17.544 1.00 32.54 538 ASN A N 1
ATOM 747 C CA . ASN A 1 106 ? 5.660 10.971 -17.763 1.00 35.55 538 ASN A CA 1
ATOM 748 C C . ASN A 1 106 ? 6.903 11.196 -16.958 1.00 34.29 538 ASN A C 1
ATOM 749 O O . ASN A 1 106 ? 7.369 12.336 -16.831 1.00 35.64 538 ASN A O 1
ATOM 754 N N . TYR A 1 107 ? 7.449 10.102 -16.441 1.00 30.84 539 TYR A N 1
ATOM 755 C CA . TYR A 1 107 ? 8.693 10.151 -15.701 1.00 33.94 539 TYR A CA 1
ATOM 756 C C . TYR A 1 107 ? 9.254 8.774 -15.572 1.00 36.96 539 TYR A C 1
ATOM 757 O O . TYR A 1 107 ? 8.549 7.793 -15.781 1.00 39.61 539 TYR A O 1
ATOM 766 N N . CYS A 1 108 ? 10.524 8.705 -15.205 1.00 39.70 540 CYS A N 1
ATOM 767 C CA . CYS A 1 108 ? 11.169 7.429 -14.974 1.00 44.14 540 CYS A CA 1
ATOM 768 C C . CYS A 1 108 ? 11.575 7.358 -13.528 1.00 42.67 540 CYS A C 1
ATOM 769 O O . CYS A 1 108 ? 12.128 8.298 -12.986 1.00 50.12 540 CYS A O 1
ATOM 772 N N . THR A 1 109 ? 11.261 6.254 -12.893 1.00 45.03 541 THR A N 1
ATOM 773 C CA . THR A 1 109 ? 11.793 5.951 -11.602 1.00 51.51 541 THR A CA 1
ATOM 774 C C . THR A 1 109 ? 12.784 4.810 -11.863 1.00 56.79 541 THR A C 1
ATOM 775 O O . THR A 1 109 ? 12.995 4.443 -13.022 1.00 61.89 541 THR A O 1
ATOM 779 N N . LYS A 1 110 ? 13.408 4.263 -10.827 1.00 55.94 542 LYS A N 1
ATOM 780 C CA . LYS A 1 110 ? 14.336 3.143 -11.030 1.00 59.71 542 LYS A CA 1
ATOM 781 C C . LYS A 1 110 ? 13.539 1.863 -11.306 1.00 57.56 542 LYS A C 1
ATOM 782 O O . LYS A 1 110 ? 12.752 1.401 -10.463 1.00 55.78 542 LYS A O 1
ATOM 784 N N . GLY A 1 111 ? 13.737 1.315 -12.499 1.00 50.90 543 GLY A N 1
ATOM 785 C CA . GLY A 1 111 ? 13.146 0.051 -12.877 1.00 49.85 543 GLY A CA 1
ATOM 786 C C . GLY A 1 111 ? 11.932 0.199 -13.755 1.00 47.02 543 GLY A C 1
ATOM 787 O O . GLY A 1 111 ? 11.555 -0.748 -14.441 1.00 50.93 543 GLY A O 1
ATOM 788 N N . ASP A 1 112 ? 11.320 1.381 -13.751 1.00 46.50 544 ASP A N 1
ATOM 789 C CA . ASP A 1 112 ? 10.075 1.576 -14.469 1.00 43.61 544 ASP A CA 1
ATOM 790 C C . ASP A 1 112 ? 10.014 2.893 -15.229 1.00 42.82 544 ASP A C 1
ATOM 791 O O . ASP A 1 112 ? 10.713 3.865 -14.903 1.00 38.79 544 ASP A O 1
ATOM 796 N N . SER A 1 113 ? 9.189 2.901 -16.270 1.00 40.00 545 SER A N 1
ATOM 797 C CA . SER A 1 113 ? 8.838 4.122 -16.986 1.00 41.86 545 SER A CA 1
ATOM 798 C C . SER A 1 113 ? 7.344 4.332 -16.816 1.00 43.22 545 SER A C 1
ATOM 799 O O . SER A 1 113 ? 6.545 3.481 -17.233 1.00 43.17 545 SER A O 1
ATOM 802 N N . LYS A 1 114 ? 6.958 5.442 -16.189 1.00 42.63 546 LYS A N 1
ATOM 803 C CA . LYS A 1 114 ? 5.578 5.587 -15.715 1.00 42.71 546 LYS A CA 1
ATOM 804 C C . LYS A 1 114 ? 4.864 6.730 -16.356 1.00 38.61 546 LYS A C 1
ATOM 805 O O . LYS A 1 114 ? 5.484 7.678 -16.846 1.00 42.89 546 LYS A O 1
ATOM 811 N N . GLU A 1 115 ? 3.544 6.608 -16.353 1.00 34.99 547 GLU A N 1
ATOM 812 C CA . GLU A 1 115 ? 2.632 7.575 -16.924 1.00 35.15 547 GLU A CA 1
ATOM 813 C C . GLU A 1 115 ? 1.520 7.728 -15.916 1.00 37.72 547 GLU A C 1
ATOM 814 O O . GLU A 1 115 ? 1.128 6.757 -15.250 1.00 40.03 547 GLU A O 1
ATOM 816 N N . GLU A 1 116 ? 1.025 8.945 -15.777 1.00 38.22 548 GLU A N 1
ATOM 817 C CA . GLU A 1 116 ? -0.155 9.224 -14.970 1.00 37.52 548 GLU A CA 1
ATOM 818 C C . GLU A 1 116 ? -0.920 10.259 -15.744 1.00 35.60 548 GLU A C 1
ATOM 819 O O . GLU A 1 116 ? -0.327 11.080 -16.413 1.00 34.92 548 GLU A O 1
ATOM 825 N N . SER A 1 117 ? -2.236 10.220 -15.663 1.00 35.70 549 SER A N 1
ATOM 826 C CA . SER A 1 117 ? -3.046 11.085 -16.484 1.00 36.49 549 SER A CA 1
ATOM 827 C C . SER A 1 117 ? -4.392 11.274 -15.856 1.00 34.69 549 SER A C 1
ATOM 828 O O . SER A 1 117 ? -4.829 10.455 -15.086 1.00 33.53 549 SER A O 1
ATOM 831 N N . GLY A 1 118 ? -5.049 12.369 -16.191 1.00 34.32 550 GLY A N 1
ATOM 832 C CA . GLY A 1 118 ? -6.343 12.622 -15.641 1.00 35.95 550 GLY A CA 1
ATOM 833 C C . GLY A 1 118 ? -6.988 13.855 -16.223 1.00 37.79 550 GLY A C 1
ATOM 834 O O . GLY A 1 118 ? -6.423 14.543 -17.061 1.00 37.63 550 GLY A O 1
ATOM 835 N N . THR A 1 119 ? -8.194 14.109 -15.749 1.00 40.07 551 THR A N 1
ATOM 836 C CA . THR A 1 119 ? -8.953 15.311 -16.026 1.00 41.09 551 THR A CA 1
ATOM 837 C C . THR A 1 119 ? -9.451 15.722 -14.665 1.00 43.09 551 THR A C 1
ATOM 838 O O . THR A 1 119 ? -10.114 14.954 -13.983 1.00 51.93 551 THR A O 1
ATOM 842 N N . THR A 1 120 ? -9.107 16.916 -14.252 1.00 43.94 552 THR A N 1
ATOM 843 C CA . THR A 1 120 ? -9.384 17.353 -12.921 1.00 43.33 552 THR A CA 1
ATOM 844 C C . THR A 1 120 ? -10.129 18.672 -13.031 1.00 46.01 552 THR A C 1
ATOM 845 O O . THR A 1 120 ? -9.734 19.535 -13.817 1.00 42.85 552 THR A O 1
ATOM 849 N N . SER A 1 121 ? -11.216 18.817 -12.272 1.00 45.53 553 SER A N 1
ATOM 850 C CA . SER A 1 121 ? -11.949 20.078 -12.224 1.00 49.81 553 SER A CA 1
ATOM 851 C C . SER A 1 121 ? -11.274 20.971 -11.213 1.00 47.82 553 SER A C 1
ATOM 852 O O . SER A 1 121 ? -11.045 20.564 -10.090 1.00 50.16 553 SER A O 1
ATOM 855 N N . LEU A 1 122 ? -10.984 22.198 -11.600 1.00 48.21 554 LEU A N 1
ATOM 856 C CA . LEU A 1 122 ? -10.394 23.166 -10.680 1.00 50.40 554 LEU A CA 1
ATOM 857 C C . LEU A 1 122 ? -11.476 23.874 -9.862 1.00 50.50 554 LEU A C 1
ATOM 858 O O . LEU A 1 122 ? -12.483 24.290 -10.407 1.00 48.02 554 LEU A O 1
ATOM 863 N N . PRO A 1 123 ? -11.247 24.068 -8.561 1.00 53.75 555 PRO A N 1
ATOM 864 C CA . PRO A 1 123 ? -12.261 24.746 -7.741 1.00 59.01 555 PRO A CA 1
ATOM 865 C C . PRO A 1 123 ? -12.545 26.208 -8.139 1.00 60.79 555 PRO A C 1
ATOM 866 O O . PRO A 1 123 ? -11.933 26.730 -9.084 1.00 64.74 555 PRO A O 1
ATOM 870 N N . THR A 1 124 ? -13.440 26.843 -7.375 1.00 68.04 556 THR A N 1
ATOM 871 C CA . THR A 1 124 ? -14.034 28.169 -7.675 1.00 69.50 556 THR A CA 1
ATOM 872 C C . THR A 1 124 ? -13.130 29.395 -7.728 1.00 65.65 556 THR A C 1
ATOM 873 O O . THR A 1 124 ? -12.399 29.719 -6.793 1.00 71.12 556 THR A O 1
ATOM 877 N N . ILE A 1 125 ? -13.254 30.091 -8.846 1.00 64.92 557 ILE A N 1
ATOM 878 C CA . ILE A 1 125 ? -12.703 31.411 -9.052 1.00 63.01 557 ILE A CA 1
ATOM 879 C C . ILE A 1 125 ? -12.726 32.267 -7.789 1.00 59.04 557 ILE A C 1
ATOM 880 O O . ILE A 1 125 ? -12.610 33.489 -7.850 1.00 56.20 557 ILE A O 1
ATOM 882 N N . ARG B 1 12 ? -12.281 -10.701 -4.389 1.00 48.50 444 ARG B N 1
ATOM 883 C CA . ARG B 1 12 ? -11.785 -9.720 -5.389 1.00 46.15 444 ARG B CA 1
ATOM 884 C C . ARG B 1 12 ? -10.729 -8.836 -4.802 1.00 45.99 444 ARG B C 1
ATOM 885 O O . ARG B 1 12 ? -10.996 -8.143 -3.828 1.00 48.84 444 ARG B O 1
ATOM 893 N N . HIS B 1 13 ? -9.545 -8.831 -5.414 1.00 44.09 445 HIS B N 1
ATOM 894 C CA . HIS B 1 13 ? -8.585 -7.762 -5.194 1.00 42.43 445 HIS B CA 1
ATOM 895 C C . HIS B 1 13 ? -8.846 -6.685 -6.233 1.00 42.41 445 HIS B C 1
ATOM 896 O O . HIS B 1 13 ? -9.370 -6.958 -7.323 1.00 42.29 445 HIS B O 1
ATOM 903 N N . ILE B 1 14 ? -8.476 -5.456 -5.907 1.00 43.97 446 ILE B N 1
ATOM 904 C CA . ILE B 1 14 ? -8.669 -4.350 -6.819 1.00 44.75 446 ILE B CA 1
ATOM 905 C C . ILE B 1 14 ? -7.342 -4.101 -7.500 1.00 42.03 446 ILE B C 1
ATOM 906 O O . ILE B 1 14 ? -6.322 -4.022 -6.838 1.00 38.86 446 ILE B O 1
ATOM 911 N N . LEU B 1 15 ? -7.354 -4.020 -8.827 1.00 38.83 447 LEU B N 1
ATOM 912 C CA . LEU B 1 15 ? -6.133 -3.710 -9.558 1.00 39.39 447 LEU B CA 1
ATOM 913 C C . LEU B 1 15 ? -6.021 -2.218 -9.663 1.00 39.88 447 LEU B C 1
ATOM 914 O O . LEU B 1 15 ? -4.940 -1.652 -9.469 1.00 40.47 447 LEU B O 1
ATOM 919 N N . ASN B 1 16 ? -7.148 -1.604 -10.026 1.00 37.13 448 ASN B N 1
ATOM 920 C CA . ASN B 1 16 ? -7.285 -0.172 -10.024 1.00 37.93 448 ASN B CA 1
ATOM 921 C C . ASN B 1 16 ? -8.757 0.221 -9.888 1.00 39.46 448 ASN B C 1
ATOM 922 O O . ASN B 1 16 ? -9.656 -0.528 -10.303 1.00 39.58 448 ASN B O 1
ATOM 927 N N . GLN B 1 17 ? -8.995 1.397 -9.308 1.00 42.81 449 GLN B N 1
ATOM 928 C CA . GLN B 1 17 ? -10.318 2.045 -9.373 1.00 47.13 449 GLN B CA 1
ATOM 929 C C . GLN B 1 17 ? -10.189 3.545 -9.667 1.00 44.20 449 GLN B C 1
ATOM 930 O O . GLN B 1 17 ? -9.636 4.291 -8.885 1.00 41.81 449 GLN B O 1
ATOM 936 N N . SER B 1 18 ? -10.687 3.965 -10.820 1.00 46.02 450 SER B N 1
ATOM 937 C CA . SER B 1 18 ? -10.705 5.372 -11.176 1.00 47.85 450 SER B CA 1
ATOM 938 C C . SER B 1 18 ? -12.146 5.891 -11.017 1.00 52.25 450 SER B C 1
ATOM 939 O O . SER B 1 18 ? -13.029 5.175 -10.533 1.00 52.36 450 SER B O 1
ATOM 942 N N . ASP B 1 19 ? -12.370 7.128 -11.438 1.00 51.31 451 ASP B N 1
ATOM 943 C CA . ASP B 1 19 ? -13.693 7.743 -11.381 1.00 54.83 451 ASP B CA 1
ATOM 944 C C . ASP B 1 19 ? -14.680 7.121 -12.346 1.00 51.93 451 ASP B C 1
ATOM 945 O O . ASP B 1 19 ? -15.865 7.417 -12.289 1.00 57.84 451 ASP B O 1
ATOM 950 N N . HIS B 1 20 ? -14.194 6.273 -13.239 1.00 50.48 452 HIS B N 1
ATOM 951 C CA . HIS B 1 20 ? -15.029 5.705 -14.279 1.00 46.60 452 HIS B CA 1
ATOM 952 C C . HIS B 1 20 ? -15.067 4.176 -14.281 1.00 42.27 452 HIS B C 1
ATOM 953 O O . HIS B 1 20 ? -16.115 3.595 -14.587 1.00 42.53 452 HIS B O 1
ATOM 960 N N . LEU B 1 21 ? -13.949 3.532 -13.927 1.00 40.25 453 LEU B N 1
ATOM 961 C CA . LEU B 1 21 ? -13.792 2.084 -14.113 1.00 39.58 453 LEU B CA 1
ATOM 962 C C . LEU B 1 21 ? -13.237 1.418 -12.857 1.00 39.66 453 LEU B C 1
ATOM 963 O O . LEU B 1 21 ? -12.317 1.940 -12.203 1.00 38.07 453 LEU B O 1
ATOM 968 N N . ARG B 1 22 ? -13.805 0.270 -12.496 1.00 37.50 454 ARG B N 1
ATOM 969 C CA . ARG B 1 22 ? -13.156 -0.567 -11.513 1.00 35.03 454 ARG B CA 1
ATOM 970 C C . ARG B 1 22 ? -12.629 -1.812 -12.223 1.00 35.63 454 ARG B C 1
ATOM 971 O O . ARG B 1 22 ? -13.373 -2.466 -12.985 1.00 33.55 454 ARG B O 1
ATOM 979 N N . ILE B 1 23 ? -11.341 -2.098 -12.000 1.00 36.82 455 ILE B N 1
ATOM 980 C CA . ILE B 1 23 ? -10.726 -3.337 -12.466 1.00 34.46 455 ILE B CA 1
ATOM 981 C C . ILE B 1 23 ? -10.405 -4.138 -11.235 1.00 31.96 455 ILE B C 1
ATOM 982 O O . ILE B 1 23 ? -9.594 -3.734 -10.433 1.00 31.78 455 ILE B O 1
ATOM 987 N N . ASP B 1 24 ? -11.021 -5.296 -11.099 1.00 30.81 456 ASP B N 1
ATOM 988 C CA . ASP B 1 24 ? -10.753 -6.123 -9.947 1.00 33.22 456 ASP B CA 1
ATOM 989 C C . ASP B 1 24 ? -10.636 -7.576 -10.374 1.00 32.27 456 ASP B C 1
ATOM 990 O O . ASP B 1 24 ? -10.955 -7.944 -11.512 1.00 35.48 456 ASP B O 1
ATOM 995 N N . TYR B 1 25 ? -10.163 -8.425 -9.488 1.00 35.89 457 TYR B N 1
ATOM 996 C CA . TYR B 1 25 ? -9.898 -9.799 -9.934 1.00 36.14 457 TYR B CA 1
ATOM 997 C C . TYR B 1 25 ? -9.823 -10.795 -8.825 1.00 34.73 457 TYR B C 1
ATOM 998 O O . TYR B 1 25 ? -9.377 -10.467 -7.742 1.00 34.89 457 TYR B O 1
ATOM 1007 N N . GLU B 1 26 ? -10.184 -12.034 -9.149 1.00 38.86 458 GLU B N 1
ATOM 1008 C CA . GLU B 1 26 ? -9.883 -13.202 -8.318 1.00 43.02 458 GLU B CA 1
ATOM 1009 C C . GLU B 1 26 ? -8.496 -13.770 -8.650 1.00 46.73 458 GLU B C 1
ATOM 1010 O O . GLU B 1 26 ? -8.123 -13.865 -9.824 1.00 46.84 458 GLU B O 1
ATOM 1016 N N . LEU B 1 27 ? -7.756 -14.168 -7.617 1.00 48.77 459 LEU B N 1
ATOM 1017 C CA . LEU B 1 27 ? -6.402 -14.716 -7.755 1.00 51.33 459 LEU B CA 1
ATOM 1018 C C . LEU B 1 27 ? -6.231 -16.100 -7.090 1.00 56.47 459 LEU B C 1
ATOM 1019 O O . LEU B 1 27 ? -6.056 -16.198 -5.875 1.00 65.44 459 LEU B O 1
ATOM 1024 N N . THR B 1 28 ? -6.275 -17.166 -7.880 1.00 57.51 460 THR B N 1
ATOM 1025 C CA . THR B 1 28 ? -6.076 -18.511 -7.357 1.00 59.14 460 THR B CA 1
ATOM 1026 C C . THR B 1 28 ? -4.592 -18.919 -7.448 1.00 66.34 460 THR B C 1
ATOM 1027 O O . THR B 1 28 ? -3.728 -18.097 -7.734 1.00 71.06 460 THR B O 1
ATOM 1031 N N . ARG B 1 29 ? -4.313 -20.191 -7.179 1.00 71.95 461 ARG B N 1
ATOM 1032 C CA . ARG B 1 29 ? -2.970 -20.773 -7.228 1.00 67.03 461 ARG B CA 1
ATOM 1033 C C . ARG B 1 29 ? -3.152 -22.127 -7.877 1.00 63.51 461 ARG B C 1
ATOM 1034 O O . ARG B 1 29 ? -3.335 -23.112 -7.187 1.00 66.59 461 ARG B O 1
ATOM 1042 N N . GLU B 1 30 ? -3.166 -22.174 -9.205 1.00 61.93 462 GLU B N 1
ATOM 1043 C CA . GLU B 1 30 ? -3.502 -23.412 -9.917 1.00 59.54 462 GLU B CA 1
ATOM 1044 C C . GLU B 1 30 ? -2.436 -24.527 -9.823 1.00 61.25 462 GLU B C 1
ATOM 1045 O O . GLU B 1 30 ? -2.746 -25.701 -10.042 1.00 59.64 462 GLU B O 1
ATOM 1051 N N . SER B 1 31 ? -1.192 -24.147 -9.527 1.00 60.24 463 SER B N 1
ATOM 1052 C CA . SER B 1 31 ? -0.039 -25.064 -9.502 1.00 61.60 463 SER B CA 1
ATOM 1053 C C . SER B 1 31 ? 1.052 -24.487 -8.613 1.00 64.69 463 SER B C 1
ATOM 1054 O O . SER B 1 31 ? 0.949 -23.357 -8.117 1.00 59.81 463 SER B O 1
ATOM 1057 N N . MET B 1 32 ? 2.118 -25.262 -8.453 1.00 65.68 464 MET B N 1
ATOM 1058 C CA . MET B 1 32 ? 3.328 -24.805 -7.759 1.00 66.88 464 MET B CA 1
ATOM 1059 C C . MET B 1 32 ? 4.054 -23.677 -8.543 1.00 62.98 464 MET B C 1
ATOM 1060 O O . MET B 1 32 ? 4.850 -22.904 -7.964 1.00 51.98 464 MET B O 1
ATOM 1065 N N . THR B 1 33 ? 3.748 -23.543 -9.837 1.00 59.20 465 THR B N 1
ATOM 1066 C CA . THR B 1 33 ? 4.332 -22.452 -10.647 1.00 58.25 465 THR B CA 1
ATOM 1067 C C . THR B 1 33 ? 3.338 -21.478 -11.311 1.00 60.03 465 THR B C 1
ATOM 1068 O O . THR B 1 33 ? 3.749 -20.408 -11.759 1.00 57.43 465 THR B O 1
ATOM 1072 N N . LYS B 1 34 ? 2.058 -21.846 -11.379 1.00 56.12 466 LYS B N 1
ATOM 1073 C CA . LYS B 1 34 ? 1.057 -21.040 -12.064 1.00 57.83 466 LYS B CA 1
ATOM 1074 C C . LYS B 1 34 ? 0.094 -20.278 -11.104 1.00 55.02 466 LYS B C 1
ATOM 1075 O O . LYS B 1 34 ? -0.159 -20.703 -9.977 1.00 55.53 466 LYS B O 1
ATOM 1081 N N . LEU B 1 35 ? -0.396 -19.127 -11.558 1.00 49.87 467 LEU B N 1
ATOM 1082 C CA . LEU B 1 35 ? -1.449 -18.369 -10.870 1.00 45.56 467 LEU B CA 1
ATOM 1083 C C . LEU B 1 35 ? -2.500 -17.996 -11.901 1.00 47.82 467 LEU B C 1
ATOM 1084 O O . LEU B 1 35 ? -2.151 -17.571 -13.008 1.00 50.02 467 LEU B O 1
ATOM 1089 N N . ARG B 1 36 ? -3.775 -18.134 -11.539 1.00 47.05 468 ARG B N 1
ATOM 1090 C CA . ARG B 1 36 ? -4.882 -17.745 -12.410 1.00 46.70 468 ARG B CA 1
ATOM 1091 C C . ARG B 1 36 ? -5.486 -16.405 -11.954 1.00 45.05 468 ARG B C 1
ATOM 1092 O O . ARG B 1 36 ? -5.624 -16.156 -10.761 1.00 43.80 468 ARG B O 1
ATOM 1100 N N . LEU B 1 37 ? -5.814 -15.536 -12.908 1.00 42.94 469 LEU B N 1
ATOM 1101 C CA . LEU B 1 37 ? -6.467 -14.257 -12.601 1.00 40.93 469 LEU B CA 1
ATOM 1102 C C . LEU B 1 37 ? -7.726 -14.262 -13.360 1.00 41.62 469 LEU B C 1
ATOM 1103 O O . LEU B 1 37 ? -7.705 -14.491 -14.563 1.00 39.49 469 LEU B O 1
ATOM 1108 N N . VAL B 1 38 ? -8.839 -14.059 -12.663 1.00 41.11 470 VAL B N 1
ATOM 1109 C CA . VAL B 1 38 ? -10.104 -13.833 -13.343 1.00 42.46 470 VAL B CA 1
ATOM 1110 C C . VAL B 1 38 ? -10.367 -12.359 -13.140 1.00 41.58 470 VAL B C 1
ATOM 1111 O O . VAL B 1 38 ? -10.598 -11.919 -12.009 1.00 43.06 470 VAL B O 1
ATOM 1115 N N . ILE B 1 39 ? -10.296 -11.610 -14.236 1.00 38.01 471 ILE B N 1
ATOM 1116 C CA . ILE B 1 39 ? -10.353 -10.160 -14.219 1.00 34.25 471 ILE B CA 1
ATOM 1117 C C . ILE B 1 39 ? -11.740 -9.692 -14.615 1.00 34.71 471 ILE B C 1
ATOM 1118 O O . ILE B 1 39 ? -12.273 -10.097 -15.661 1.00 31.24 471 ILE B O 1
ATOM 1123 N N . PHE B 1 40 ? -12.322 -8.831 -13.783 1.00 35.30 472 PHE B N 1
ATOM 1124 C CA . PHE B 1 40 ? -13.620 -8.228 -14.103 1.00 34.83 472 PHE B CA 1
ATOM 1125 C C . PHE B 1 40 ? -13.473 -6.709 -14.282 1.00 31.89 472 PHE B C 1
ATOM 1126 O O . PHE B 1 40 ? -12.712 -6.047 -13.565 1.00 30.98 472 PHE B O 1
ATOM 1134 N N . TYR B 1 41 ? -14.208 -6.182 -15.249 1.00 32.63 473 TYR B N 1
ATOM 1135 C CA . TYR B 1 41 ? -14.264 -4.742 -15.513 1.00 35.72 473 TYR B CA 1
ATOM 1136 C C . TYR B 1 41 ? -15.662 -4.245 -15.173 1.00 36.59 473 TYR B C 1
ATOM 1137 O O . TYR B 1 41 ? -16.655 -4.815 -15.608 1.00 35.17 473 TYR B O 1
ATOM 1146 N N . SER B 1 42 ? -15.732 -3.199 -14.362 1.00 40.47 474 SER B N 1
ATOM 1147 C CA . SER B 1 42 ? -17.010 -2.627 -13.967 1.00 42.37 474 SER B CA 1
ATOM 1148 C C . SER B 1 42 ? -17.052 -1.118 -14.276 1.00 41.20 474 SER B C 1
ATOM 1149 O O . SER B 1 42 ? -16.183 -0.370 -13.838 1.00 38.71 474 SER B O 1
ATOM 1152 N N . ASN B 1 43 ? -18.061 -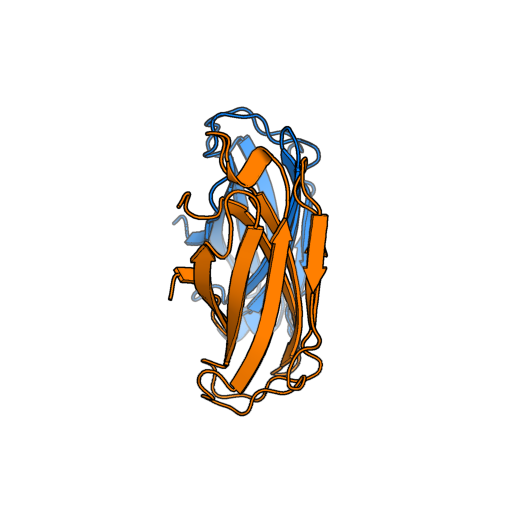0.692 -15.034 1.00 41.27 475 ASN B N 1
ATOM 1153 C CA . ASN B 1 43 ? -18.293 0.726 -15.329 1.00 42.88 475 ASN B CA 1
ATOM 1154 C C . ASN B 1 43 ? -19.070 1.365 -14.160 1.00 46.16 475 ASN B C 1
ATOM 1155 O O . ASN B 1 43 ? -20.239 1.045 -13.945 1.00 42.55 475 ASN B O 1
ATOM 1160 N N . ILE B 1 44 ? -18.417 2.256 -13.419 1.00 46.94 476 ILE B N 1
ATOM 1161 C CA . ILE B 1 44 ? -19.025 2.860 -12.240 1.00 49.54 476 ILE B CA 1
ATOM 1162 C C . ILE B 1 44 ? -19.370 4.330 -12.489 1.00 50.98 476 ILE B C 1
ATOM 1163 O O . ILE B 1 44 ? -19.422 5.123 -11.556 1.00 52.61 476 ILE B O 1
ATOM 1168 N N . SER B 1 45 ? -19.578 4.678 -13.757 1.00 51.31 477 SER B N 1
ATOM 1169 C CA . SER B 1 45 ? -19.991 6.013 -14.170 1.00 48.46 477 SER B CA 1
ATOM 1170 C C . SER B 1 45 ? -21.294 5.850 -14.923 1.00 52.40 477 SER B C 1
ATOM 1171 O O . SER B 1 45 ? -21.603 4.749 -15.401 1.00 50.39 477 SER B O 1
ATOM 1174 N N . SER B 1 46 ? -22.039 6.943 -15.075 1.00 55.24 478 SER B N 1
ATOM 1175 C CA . SER B 1 46 ? -23.364 6.873 -15.706 1.00 58.25 478 SER B CA 1
ATOM 1176 C C . SER B 1 46 ? -23.310 7.120 -17.203 1.00 58.41 478 SER B C 1
ATOM 1177 O O . SER B 1 46 ? -24.325 7.435 -17.806 1.00 64.34 478 SER B O 1
ATOM 1180 N N . ASP B 1 47 ? -22.135 6.982 -17.806 1.00 58.94 479 ASP B N 1
ATOM 1181 C CA . ASP B 1 47 ? -22.022 7.001 -19.265 1.00 58.43 479 ASP B CA 1
ATOM 1182 C C . ASP B 1 47 ? -21.351 5.732 -19.769 1.00 56.81 479 ASP B C 1
ATOM 1183 O O . ASP B 1 47 ? -20.436 5.208 -19.117 1.00 55.77 479 ASP B O 1
ATOM 1188 N N . PRO B 1 48 ? -21.795 5.237 -20.934 1.00 55.25 480 PRO B N 1
ATOM 1189 C CA . PRO B 1 48 ? -21.286 3.973 -21.457 1.00 54.78 480 PRO B CA 1
ATOM 1190 C C . PRO B 1 48 ? -19.820 4.041 -21.865 1.00 52.18 480 PRO B C 1
ATOM 1191 O O . PRO B 1 48 ? -19.345 5.095 -22.259 1.00 51.29 480 PRO B O 1
ATOM 1195 N N . ILE B 1 49 ? -19.129 2.907 -21.764 1.00 49.56 481 ILE B N 1
ATOM 1196 C CA . ILE B 1 49 ? -17.711 2.794 -22.093 1.00 47.11 481 ILE B CA 1
ATOM 1197 C C . ILE B 1 49 ? -17.564 1.877 -23.307 1.00 44.41 481 ILE B C 1
ATOM 1198 O O . ILE B 1 49 ? -18.116 0.780 -23.333 1.00 39.03 481 ILE B O 1
ATOM 1203 N N . THR B 1 50 ? -16.809 2.346 -24.298 1.00 45.11 482 THR B N 1
ATOM 1204 C CA . THR B 1 50 ? -16.585 1.613 -25.544 1.00 44.23 482 THR B CA 1
ATOM 1205 C C . THR B 1 50 ? -15.075 1.432 -25.785 1.00 42.41 482 THR B C 1
ATOM 1206 O O . THR B 1 50 ? -14.248 2.117 -25.181 1.00 42.59 482 THR B O 1
ATOM 1210 N N . ASN B 1 51 ? -14.739 0.483 -26.648 1.00 39.82 483 ASN B N 1
ATOM 1211 C CA . ASN B 1 51 ? -13.377 0.280 -27.104 1.00 41.84 483 ASN B CA 1
ATOM 1212 C C . ASN B 1 51 ? -12.420 -0.069 -25.990 1.00 41.28 483 ASN B C 1
ATOM 1213 O O . ASN B 1 51 ? -11.258 0.395 -25.957 1.00 38.80 483 ASN B O 1
ATOM 1218 N N . PHE B 1 52 ? -12.898 -0.895 -25.073 1.00 38.81 484 PHE B N 1
ATOM 1219 C CA . PHE B 1 52 ? -12.088 -1.216 -23.936 1.00 37.94 484 PHE B CA 1
ATOM 1220 C C . PHE B 1 52 ? -11.047 -2.242 -24.297 1.00 35.30 484 PHE B C 1
ATOM 1221 O O . PHE B 1 52 ? -11.331 -3.174 -25.031 1.00 38.63 484 PHE B O 1
ATOM 1229 N N . ALA B 1 53 ? -9.853 -2.081 -23.740 1.00 32.25 485 ALA B N 1
ATOM 1230 C CA . ALA B 1 53 ? -8.817 -3.111 -23.851 1.00 34.08 485 ALA B CA 1
ATOM 1231 C C . ALA B 1 53 ? -7.761 -2.927 -22.783 1.00 31.09 485 ALA B C 1
ATOM 1232 O O . ALA B 1 53 ? -7.340 -1.808 -22.514 1.00 33.70 485 ALA B O 1
ATOM 1234 N N . LEU B 1 54 ? -7.366 -4.040 -22.164 1.00 30.63 486 LEU B N 1
ATOM 1235 C CA . LEU B 1 54 ? -6.296 -4.078 -21.202 1.00 28.13 486 LEU B CA 1
ATOM 1236 C C . LEU B 1 54 ? -5.087 -4.644 -21.938 1.00 29.74 486 LEU B C 1
ATOM 1237 O O . LEU B 1 54 ? -5.206 -5.674 -22.630 1.00 28.15 486 LEU B O 1
ATOM 1242 N N . LEU B 1 55 ? -3.958 -3.923 -21.835 1.00 27.61 487 LEU B N 1
ATOM 1243 C CA . LEU B 1 55 ? -2.682 -4.367 -22.314 1.00 27.25 487 LEU B CA 1
ATOM 1244 C C . LEU B 1 55 ? -1.862 -4.673 -21.094 1.00 26.90 487 LEU B C 1
ATOM 1245 O O . LEU B 1 55 ? -1.926 -3.954 -20.120 1.00 27.95 487 LEU B O 1
ATOM 1250 N N . VAL B 1 56 ? -1.029 -5.707 -21.173 1.00 28.83 488 VAL B N 1
ATOM 1251 C CA . VAL B 1 56 ? -0.226 -6.145 -20.050 1.00 30.36 488 VAL B CA 1
ATOM 1252 C C . VAL B 1 56 ? 1.197 -6.551 -20.507 1.00 29.51 488 VAL B C 1
ATOM 1253 O O . VAL B 1 56 ? 1.382 -6.997 -21.632 1.00 28.69 488 VAL B O 1
ATOM 1257 N N . ALA B 1 57 ? 2.195 -6.353 -19.648 1.00 27.75 489 ALA B N 1
ATOM 1258 C CA . ALA B 1 57 ? 3.538 -6.874 -19.897 1.00 29.47 489 ALA B CA 1
ATOM 1259 C C . ALA B 1 57 ? 3.799 -8.166 -19.080 1.00 31.73 489 ALA B C 1
ATOM 1260 O O . ALA B 1 57 ? 3.243 -8.322 -17.974 1.00 28.51 489 ALA B O 1
ATOM 1262 N N . SER B 1 58 ? 4.626 -9.077 -19.621 1.00 31.42 490 SER B N 1
ATOM 1263 C CA . SER B 1 58 ? 5.123 -10.229 -18.830 1.00 33.53 490 SER B CA 1
ATOM 1264 C C . SER B 1 58 ? 5.845 -9.691 -17.648 1.00 30.15 490 SER B C 1
ATOM 1265 O O . SER B 1 58 ? 6.766 -8.907 -17.815 1.00 30.02 490 SER B O 1
ATOM 1268 N N . PRO B 1 59 ? 5.473 -10.130 -16.449 1.00 29.55 491 PRO B N 1
ATOM 1269 C CA . PRO B 1 59 ? 6.380 -9.813 -15.333 1.00 32.61 491 PRO B CA 1
ATOM 1270 C C . PRO B 1 59 ? 7.769 -10.417 -15.564 1.00 37.73 491 PRO B C 1
ATOM 1271 O O . PRO B 1 59 ? 7.921 -11.395 -16.307 1.00 38.42 491 PRO B O 1
ATOM 1275 N N . LYS B 1 60 ? 8.763 -9.849 -14.902 1.00 44.15 492 LYS B N 1
ATOM 1276 C CA . LYS B 1 60 ? 10.152 -10.202 -15.134 1.00 49.14 492 LYS B CA 1
ATOM 1277 C C . LYS B 1 60 ? 10.349 -11.696 -15.349 1.00 51.82 492 LYS B C 1
ATOM 1278 O O . LYS B 1 60 ? 10.722 -12.130 -16.447 1.00 59.55 492 LYS B O 1
ATOM 1282 N N . GLY B 1 61 ? 10.109 -12.511 -14.344 1.00 49.01 493 GLY B N 1
ATOM 1283 C CA . GLY B 1 61 ? 10.556 -13.896 -14.509 1.00 56.92 493 GLY B CA 1
ATOM 1284 C C . GLY B 1 61 ? 9.517 -14.896 -14.933 1.00 56.89 493 GLY B C 1
ATOM 1285 O O . GLY B 1 61 ? 9.440 -16.010 -14.376 1.00 63.72 493 GLY B O 1
ATOM 1286 N N . THR B 1 62 ? 8.723 -14.518 -15.922 1.00 49.35 494 THR B N 1
ATOM 1287 C CA . THR B 1 62 ? 7.383 -15.047 -15.970 1.00 45.13 494 THR B CA 1
ATOM 1288 C C . THR B 1 62 ? 6.803 -15.030 -17.339 1.00 41.56 494 THR B C 1
ATOM 1289 O O . THR B 1 62 ? 7.019 -14.099 -18.100 1.00 46.42 494 THR B O 1
ATOM 1293 N N . THR B 1 63 ? 6.038 -16.065 -17.637 1.00 35.46 495 THR B N 1
ATOM 1294 C CA . THR B 1 63 ? 5.261 -16.121 -18.834 1.00 36.25 495 THR B CA 1
ATOM 1295 C C . THR B 1 63 ? 3.845 -15.698 -18.500 1.00 37.55 495 THR B C 1
ATOM 1296 O O . THR B 1 63 ? 3.283 -16.167 -17.516 1.00 39.41 495 THR B O 1
ATOM 1300 N N . LEU B 1 64 ? 3.281 -14.825 -19.327 1.00 33.57 496 LEU B N 1
ATOM 1301 C CA . LEU B 1 64 ? 1.949 -14.280 -19.117 1.00 35.41 496 LEU B CA 1
ATOM 1302 C C . LEU B 1 64 ? 1.042 -14.751 -20.224 1.00 34.21 496 LEU B C 1
ATOM 1303 O O . LEU B 1 64 ? 1.374 -14.600 -21.408 1.00 37.43 496 LEU B O 1
ATOM 1308 N N . SER B 1 65 ? -0.105 -15.318 -19.861 1.00 31.59 497 SER B N 1
ATOM 1309 C CA . SER B 1 65 ? -1.122 -15.615 -20.854 1.00 35.35 497 SER B CA 1
ATOM 1310 C C . SER B 1 65 ? -2.318 -14.714 -20.673 1.00 34.31 497 SER B C 1
ATOM 1311 O O . SER B 1 65 ? -2.687 -14.422 -19.542 1.00 37.09 497 SER B O 1
ATOM 1314 N N . LEU B 1 66 ? -2.923 -14.299 -21.782 1.00 34.71 498 LEU B N 1
ATOM 1315 C CA . LEU B 1 66 ? -4.112 -13.481 -21.766 1.00 33.36 498 LEU B CA 1
ATOM 1316 C C . LEU B 1 66 ? -5.144 -14.035 -22.728 1.00 35.55 498 LEU B C 1
ATOM 1317 O O . LEU B 1 66 ? -4.984 -13.965 -23.953 1.00 34.10 498 LEU B O 1
ATOM 1322 N N . GLN B 1 67 ? -6.236 -14.521 -22.153 1.00 33.72 499 GLN B N 1
ATOM 1323 C CA . GLN B 1 67 ? -7.347 -15.042 -22.909 1.00 35.56 499 GLN B CA 1
ATOM 1324 C C . GLN B 1 67 ? -8.193 -13.900 -23.389 1.00 35.89 499 GLN B C 1
ATOM 1325 O O . GLN B 1 67 ? -8.020 -12.762 -22.945 1.00 38.72 499 GLN B O 1
ATOM 1331 N N . PRO B 1 68 ? -9.090 -14.170 -24.340 1.00 37.38 500 PRO B N 1
ATOM 1332 C CA . PRO B 1 68 ? -9.815 -13.029 -24.855 1.00 35.55 500 PRO B CA 1
ATOM 1333 C C . PRO B 1 68 ? -10.878 -12.523 -23.861 1.00 37.76 500 PRO B C 1
ATOM 1334 O O . PRO B 1 68 ? -11.523 -13.305 -23.165 1.00 34.88 500 PRO B O 1
ATOM 1338 N N . GLN B 1 69 ? -11.016 -11.211 -23.783 1.00 36.23 501 GLN B N 1
ATOM 1339 C CA . GLN B 1 69 ? -12.079 -10.600 -23.002 1.00 37.96 501 GLN B CA 1
ATOM 1340 C C . GLN B 1 69 ? -13.442 -10.932 -23.625 1.00 38.84 501 GLN B C 1
ATOM 1341 O O . GLN B 1 69 ? -13.557 -11.126 -24.836 1.00 39.28 501 GLN B O 1
ATOM 1347 N N . SER B 1 70 ? -14.463 -10.969 -22.786 1.00 38.21 502 SER B N 1
ATOM 1348 C CA . SER B 1 70 ? -15.816 -11.380 -23.187 1.00 40.21 502 SER B CA 1
ATOM 1349 C C . SER B 1 70 ? -16.463 -10.374 -24.133 1.00 40.52 502 SER B C 1
ATOM 1350 O O . SER B 1 70 ? -17.286 -10.750 -24.964 1.00 45.95 502 SER B O 1
ATOM 1353 N N . GLY B 1 71 ? -16.078 -9.108 -24.023 1.00 38.03 503 GLY B N 1
ATOM 1354 C CA . GLY B 1 71 ? -16.485 -8.076 -24.990 1.00 35.77 503 GLY B CA 1
ATOM 1355 C C . GLY B 1 71 ? -15.660 -6.816 -24.757 1.00 38.31 503 GLY B C 1
ATOM 1356 O O . GLY B 1 71 ? -14.679 -6.866 -24.025 1.00 39.01 503 GLY B O 1
ATOM 1357 N N . ASN B 1 72 ? -16.033 -5.687 -25.359 1.00 35.96 504 ASN B N 1
ATOM 1358 C CA . ASN B 1 72 ? -15.251 -4.462 -25.192 1.00 41.67 504 ASN B CA 1
ATOM 1359 C C . ASN B 1 72 ? -16.092 -3.221 -24.918 1.00 42.40 504 ASN B C 1
ATOM 1360 O O . ASN B 1 72 ? -15.642 -2.100 -25.099 1.00 42.99 504 ASN B O 1
ATOM 1365 N N . MET B 1 73 ? -17.301 -3.436 -24.429 1.00 45.93 505 MET B N 1
ATOM 1366 C CA . MET B 1 73 ? -18.224 -2.349 -24.159 1.00 47.15 505 MET B CA 1
ATOM 1367 C C . MET B 1 73 ? -18.830 -2.607 -22.767 1.00 43.94 505 MET B C 1
ATOM 1368 O O . MET B 1 73 ? -19.162 -3.749 -22.442 1.00 41.89 505 MET B O 1
ATOM 1372 N N . LEU B 1 74 ? -18.930 -1.557 -21.948 1.00 42.47 506 LEU B N 1
ATOM 1373 C CA . LEU B 1 74 ? -19.628 -1.612 -20.652 1.00 41.26 506 LEU B CA 1
ATOM 1374 C C . LEU B 1 74 ? -20.782 -0.592 -20.592 1.00 44.17 506 LEU B C 1
ATOM 1375 O O . LEU B 1 74 ? -20.544 0.618 -20.724 1.00 44.37 506 LEU B O 1
ATOM 1380 N N . GLN B 1 75 ? -22.012 -1.064 -20.351 1.00 47.00 507 GLN B N 1
ATOM 1381 C CA . GLN B 1 75 ? -23.162 -0.161 -20.139 1.00 46.63 507 GLN B CA 1
ATOM 1382 C C . GLN B 1 75 ? -22.861 0.712 -18.960 1.00 42.69 507 GLN B C 1
ATOM 1383 O O . GLN B 1 75 ? -21.993 0.398 -18.152 1.00 34.09 507 GLN B O 1
ATOM 1389 N N . SER B 1 76 ? -23.629 1.792 -18.854 1.00 44.49 508 SER B N 1
ATOM 1390 C CA . SER B 1 76 ? -23.638 2.671 -17.685 1.00 44.46 508 SER B CA 1
ATOM 1391 C C . SER B 1 76 ? -23.878 1.852 -16.434 1.00 41.97 508 SER B C 1
ATOM 1392 O O . SER B 1 76 ? -24.683 0.921 -16.452 1.00 41.06 508 SER B O 1
ATOM 1395 N N . ASN B 1 77 ? -23.201 2.205 -15.350 1.00 43.10 509 ASN B N 1
ATOM 1396 C CA . ASN B 1 77 ? -23.333 1.477 -14.079 1.00 44.69 509 ASN B CA 1
ATOM 1397 C C . ASN B 1 77 ? -23.536 -0.026 -14.319 1.00 47.98 509 ASN B C 1
ATOM 1398 O O . ASN B 1 77 ? -24.540 -0.596 -13.896 1.00 48.25 509 ASN B O 1
ATOM 1403 N N . SER B 1 78 ? -22.598 -0.651 -15.034 1.00 49.04 510 SER B N 1
ATOM 1404 C CA . SER B 1 78 ? -22.632 -2.098 -15.289 1.00 44.82 510 SER B CA 1
ATOM 1405 C C . SER B 1 78 ? -21.566 -2.762 -14.415 1.00 43.95 510 SER B C 1
ATOM 1406 O O . SER B 1 78 ? -20.394 -2.389 -14.487 1.00 45.80 510 SER B O 1
ATOM 1409 N N . ARG B 1 79 ? -21.959 -3.715 -13.571 1.00 44.24 511 ARG B N 1
ATOM 1410 C CA . ARG B 1 79 ? -20.997 -4.417 -12.716 1.00 45.53 511 ARG B CA 1
ATOM 1411 C C . ARG B 1 79 ? -20.546 -5.700 -13.398 1.00 41.10 511 ARG B C 1
ATOM 1412 O O . ARG B 1 79 ? -21.348 -6.389 -14.010 1.00 35.90 511 ARG B O 1
ATOM 1420 N N . ASP B 1 80 ? -19.258 -6.016 -13.268 1.00 43.01 512 ASP B N 1
ATOM 1421 C CA . ASP B 1 80 ? -18.649 -7.160 -13.969 1.00 40.83 512 ASP B CA 1
ATOM 1422 C C . ASP B 1 80 ? -19.181 -7.298 -15.382 1.00 37.59 512 ASP B C 1
ATOM 1423 O O . ASP B 1 80 ? -19.575 -8.383 -15.797 1.00 41.32 512 ASP B O 1
ATOM 1428 N N . GLY B 1 81 ? -19.209 -6.193 -16.124 1.00 38.36 513 GLY B N 1
ATOM 1429 C CA . GLY B 1 81 ? -19.692 -6.220 -17.526 1.00 37.24 513 GLY B CA 1
ATOM 1430 C C . GLY B 1 81 ? -18.782 -6.954 -18.504 1.00 35.13 513 GLY B C 1
ATOM 1431 O O . GLY B 1 81 ? -19.220 -7.446 -19.551 1.00 37.41 513 GLY B O 1
ATOM 1432 N N . ILE B 1 82 ? -17.500 -7.019 -18.187 1.00 37.66 514 ILE B N 1
ATOM 1433 C CA . ILE B 1 82 ? -16.537 -7.771 -19.015 1.00 35.06 514 ILE B CA 1
ATOM 1434 C C . ILE B 1 82 ? -15.719 -8.665 -18.095 1.00 32.91 514 ILE B C 1
ATOM 1435 O O . ILE B 1 82 ? -15.317 -8.254 -16.997 1.00 29.49 514 ILE B O 1
ATOM 1440 N N . LYS B 1 83 ? -15.460 -9.876 -18.557 1.00 34.46 515 LYS B N 1
ATOM 1441 C CA . LYS B 1 83 ? -14.547 -10.792 -17.877 1.00 36.95 515 LYS B CA 1
ATOM 1442 C C . LYS B 1 83 ? -13.374 -11.214 -18.801 1.00 35.38 515 LYS B C 1
ATOM 1443 O O . LYS B 1 83 ? -13.547 -11.442 -20.019 1.00 32.05 515 LYS B O 1
ATOM 1449 N N . GLN B 1 84 ? -12.186 -11.325 -18.218 1.00 32.71 516 GLN B N 1
ATOM 1450 C CA . GLN B 1 84 ? -11.012 -11.764 -18.965 1.00 31.93 516 GLN B CA 1
ATOM 1451 C C . GLN B 1 84 ? -10.172 -12.659 -18.096 1.00 29.60 516 GLN B C 1
ATOM 1452 O O . GLN B 1 84 ? -9.890 -12.312 -16.973 1.00 28.10 516 GLN B O 1
ATOM 1458 N N . ILE B 1 85 ? -9.757 -13.808 -18.621 1.00 31.78 517 ILE B N 1
ATOM 1459 C CA . ILE B 1 85 ? -8.892 -14.723 -17.876 1.00 33.89 517 ILE B CA 1
ATOM 1460 C C . ILE B 1 85 ? -7.437 -14.497 -18.259 1.00 32.71 517 ILE B C 1
ATOM 1461 O O . ILE B 1 85 ? -7.112 -14.395 -19.439 1.00 32.85 517 ILE B O 1
ATOM 1466 N N . ALA B 1 86 ? -6.581 -14.468 -17.245 1.00 32.04 518 ALA B N 1
ATOM 1467 C CA . ALA B 1 86 ? -5.167 -14.273 -17.393 1.00 35.97 518 ALA B CA 1
ATOM 1468 C C . ALA B 1 86 ? -4.460 -15.324 -16.542 1.00 38.30 518 ALA B C 1
ATOM 1469 O O . ALA B 1 86 ? -5.020 -15.831 -15.569 1.00 41.93 518 ALA B O 1
ATOM 1471 N N . SER B 1 87 ? -3.245 -15.674 -16.936 1.00 37.20 519 SER B N 1
ATOM 1472 C CA . SER B 1 87 ? -2.402 -16.519 -16.123 1.00 36.45 519 SER B CA 1
ATOM 1473 C C . SER B 1 87 ? -0.972 -16.037 -16.166 1.00 34.42 519 SER B C 1
ATOM 1474 O O . SER B 1 87 ? -0.536 -15.328 -17.080 1.00 34.49 519 SER B O 1
ATOM 1477 N N . VAL B 1 88 ? -0.260 -16.406 -15.128 1.00 34.38 520 VAL B N 1
ATOM 1478 C CA . VAL B 1 88 ? 1.091 -16.022 -14.933 1.00 36.95 520 VAL B CA 1
ATOM 1479 C C . VAL B 1 88 ? 1.776 -17.315 -14.494 1.00 39.59 520 VAL B C 1
ATOM 1480 O O . VAL B 1 88 ? 1.389 -17.905 -13.490 1.00 37.85 520 VAL B O 1
ATOM 1484 N N . GLU B 1 89 ? 2.744 -17.780 -15.283 1.00 42.43 521 GLU B N 1
ATOM 1485 C CA . GLU B 1 89 ? 3.441 -19.047 -15.001 1.00 42.84 521 GLU B CA 1
ATOM 1486 C C . GLU B 1 89 ? 4.938 -18.818 -14.963 1.00 42.21 521 GLU B C 1
ATOM 1487 O O . GLU B 1 89 ? 5.501 -18.253 -15.882 1.00 39.31 521 GLU B O 1
ATOM 1493 N N . GLY B 1 90 ? 5.595 -19.304 -13.921 1.00 45.20 522 GLY B N 1
ATOM 1494 C CA . GLY B 1 90 ? 7.021 -19.151 -13.822 1.00 45.75 522 GLY B CA 1
ATOM 1495 C C . GLY B 1 90 ? 7.505 -19.520 -12.446 1.00 50.53 522 GLY B C 1
ATOM 1496 O O . GLY B 1 90 ? 6.716 -19.704 -11.530 1.00 51.56 522 GLY B O 1
ATOM 1497 N N . ILE B 1 91 ? 8.823 -19.607 -12.314 1.00 52.28 523 ILE B N 1
ATOM 1498 C CA . ILE B 1 91 ? 9.459 -19.951 -11.066 1.00 52.72 523 ILE B CA 1
ATOM 1499 C C . ILE B 1 91 ? 9.167 -18.907 -10.002 1.00 53.24 523 ILE B C 1
ATOM 1500 O O . ILE B 1 91 ? 9.068 -19.253 -8.805 1.00 47.98 523 ILE B O 1
ATOM 1502 N N . SER B 1 92 ? 9.040 -17.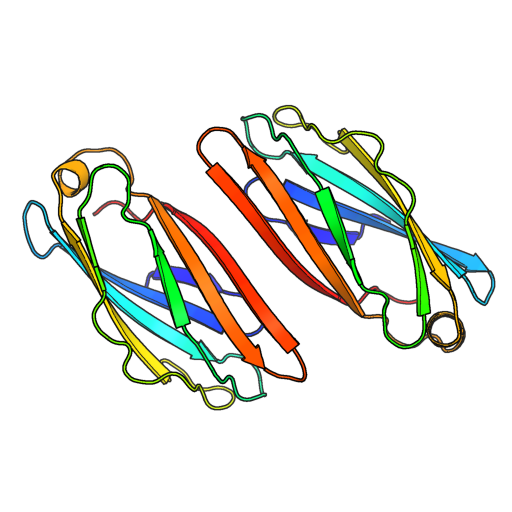641 -10.412 1.00 51.12 524 SER B N 1
ATOM 1503 C CA . SER B 1 92 ? 8.914 -16.564 -9.417 1.00 49.61 524 SER B CA 1
ATOM 1504 C C . SER B 1 92 ? 7.589 -16.640 -8.667 1.00 43.44 524 SER B C 1
ATOM 1505 O O . SER B 1 92 ? 7.468 -16.083 -7.598 1.00 42.33 524 SER B O 1
ATOM 1508 N N . VAL B 1 93 ? 6.637 -17.378 -9.223 1.00 44.38 525 VAL B N 1
ATOM 1509 C CA . VAL B 1 93 ? 5.399 -17.742 -8.536 1.00 45.44 525 VAL B CA 1
ATOM 1510 C C . VAL B 1 93 ? 5.619 -18.668 -7.323 1.00 47.89 525 VAL B C 1
ATOM 1511 O O . VAL B 1 93 ? 4.761 -18.741 -6.446 1.00 52.64 525 VAL B O 1
ATOM 1515 N N . ASN B 1 94 ? 6.755 -19.363 -7.270 1.00 48.00 526 ASN B N 1
ATOM 1516 C CA . ASN B 1 94 ? 7.141 -20.152 -6.098 1.00 47.49 526 ASN B CA 1
ATOM 1517 C C . ASN B 1 94 ? 8.259 -19.500 -5.317 1.00 45.73 526 ASN B C 1
ATOM 1518 O O . ASN B 1 94 ? 8.633 -19.981 -4.269 1.00 53.63 526 ASN B O 1
ATOM 1520 N N . LEU B 1 95 ? 8.806 -18.411 -5.816 1.00 46.02 527 LEU B N 1
ATOM 1521 C CA . LEU B 1 95 ? 9.793 -17.668 -5.047 1.00 48.65 527 LEU B CA 1
ATOM 1522 C C . LEU B 1 95 ? 9.111 -16.637 -4.130 1.00 47.96 527 LEU B C 1
ATOM 1523 O O . LEU B 1 95 ? 7.872 -16.549 -4.077 1.00 44.36 527 LEU B O 1
ATOM 1528 N N . GLY B 1 96 ? 9.921 -15.884 -3.391 1.00 45.20 528 GLY B N 1
ATOM 1529 C CA . GLY B 1 96 ? 9.416 -15.005 -2.348 1.00 50.34 528 GLY B CA 1
ATOM 1530 C C . GLY B 1 96 ? 9.242 -13.547 -2.723 1.00 50.71 528 GLY B C 1
ATOM 1531 O O . GLY B 1 96 ? 8.786 -12.750 -1.901 1.00 48.66 528 GLY B O 1
ATOM 1532 N N . LYS B 1 97 ? 9.618 -13.186 -3.947 1.00 48.96 529 LYS B N 1
ATOM 1533 C CA . LYS B 1 97 ? 9.563 -11.794 -4.371 1.00 45.43 529 LYS B CA 1
ATOM 1534 C C . LYS B 1 97 ? 8.202 -11.530 -4.969 1.00 48.32 529 LYS B C 1
ATOM 1535 O O . LYS B 1 97 ? 7.611 -12.418 -5.576 1.00 43.89 529 LYS B O 1
ATOM 1539 N N . PRO B 1 98 ? 7.698 -10.292 -4.833 1.00 55.80 530 PRO B N 1
ATOM 1540 C CA . PRO B 1 98 ? 6.392 -10.088 -5.426 1.00 56.01 530 PRO B CA 1
ATOM 1541 C C . PRO B 1 98 ? 6.488 -9.952 -6.942 1.00 50.27 530 PRO B C 1
ATOM 1542 O O . PRO B 1 98 ? 7.526 -9.569 -7.477 1.00 58.31 530 PRO B O 1
ATOM 1546 N N . ILE B 1 99 ? 5.394 -10.294 -7.596 1.00 46.33 531 ILE B N 1
ATOM 1547 C CA . ILE B 1 99 ? 5.256 -10.317 -9.036 1.00 48.51 531 ILE B CA 1
ATOM 1548 C C . ILE B 1 99 ? 4.512 -9.048 -9.435 1.00 45.43 531 ILE B C 1
ATOM 1549 O O . ILE B 1 99 ? 3.371 -8.857 -9.025 1.00 44.60 531 ILE B O 1
ATOM 1554 N N . LYS B 1 100 ? 5.159 -8.198 -10.226 1.00 40.65 532 LYS B N 1
ATOM 1555 C CA . LYS B 1 100 ? 4.594 -6.917 -10.631 1.00 38.20 532 LYS B CA 1
ATOM 1556 C C . LYS B 1 100 ? 3.958 -7.037 -12.010 1.00 37.51 532 LYS B C 1
ATOM 1557 O O . LYS B 1 100 ? 4.595 -7.491 -12.963 1.00 38.98 532 LYS B O 1
ATOM 1561 N N . LEU B 1 101 ? 2.704 -6.614 -12.091 1.00 35.11 533 LEU B N 1
ATOM 1562 C CA . LEU B 1 101 ? 1.939 -6.536 -13.315 1.00 35.12 533 LEU B CA 1
ATOM 1563 C C . LEU B 1 101 ? 1.878 -5.096 -13.813 1.00 36.48 533 LEU B C 1
ATOM 1564 O O . LEU B 1 101 ? 1.159 -4.269 -13.249 1.00 33.00 533 LEU B O 1
ATOM 1569 N N . LYS B 1 102 ? 2.609 -4.811 -14.888 1.00 35.07 534 LYS B N 1
ATOM 1570 C CA . LYS B 1 102 ? 2.520 -3.546 -15.572 1.00 33.68 534 LYS B CA 1
ATOM 1571 C C . LYS B 1 102 ? 1.389 -3.638 -16.608 1.00 33.24 534 LYS B C 1
ATOM 1572 O O . LYS B 1 102 ? 1.402 -4.491 -17.469 1.00 37.29 534 LYS B O 1
ATOM 1578 N N . TRP B 1 103 ? 0.414 -2.741 -16.527 1.00 34.79 535 TRP B N 1
ATOM 1579 C CA . TRP B 1 103 ? -0.810 -2.839 -17.304 1.00 31.56 535 TRP B CA 1
ATOM 1580 C C . TRP B 1 103 ? -1.214 -1.450 -17.772 1.00 30.72 535 TRP B C 1
ATOM 1581 O O . TRP B 1 103 ? -0.764 -0.445 -17.237 1.00 32.98 535 TRP B O 1
ATOM 1592 N N . LYS B 1 104 ? -2.019 -1.405 -18.810 1.00 29.76 536 LYS B N 1
ATOM 1593 C CA . LYS B 1 104 ? -2.557 -0.182 -19.319 1.00 32.85 536 LYS B CA 1
ATOM 1594 C C . LYS B 1 104 ? -3.939 -0.508 -19.789 1.00 32.67 536 LYS B C 1
ATOM 1595 O O . LYS B 1 104 ? -4.164 -1.621 -20.306 1.00 34.80 536 LYS B O 1
ATOM 1599 N N . ALA B 1 105 ? -4.847 0.448 -19.634 1.00 30.63 537 ALA B N 1
ATOM 1600 C CA . ALA B 1 105 ? -6.194 0.336 -20.187 1.00 33.90 537 ALA B CA 1
ATOM 1601 C C . ALA B 1 105 ? -6.514 1.497 -21.122 1.00 35.80 537 ALA B C 1
ATOM 1602 O O . ALA B 1 105 ? -6.090 2.621 -20.907 1.00 36.81 537 ALA B O 1
ATOM 1604 N N . ASN B 1 106 ? -7.257 1.207 -22.176 1.00 38.37 538 ASN B N 1
ATOM 1605 C CA . ASN B 1 106 ? -7.678 2.214 -23.115 1.00 37.53 538 ASN B CA 1
ATOM 1606 C C . ASN B 1 106 ? -9.123 1.993 -23.376 1.00 36.47 538 ASN B C 1
ATOM 1607 O O . ASN B 1 106 ? -9.552 0.855 -23.554 1.00 34.46 538 ASN B O 1
ATOM 1612 N N . TYR B 1 107 ? -9.879 3.081 -23.394 1.00 37.71 539 TYR B N 1
ATOM 1613 C CA . TYR B 1 107 ? -11.290 3.046 -23.747 1.00 39.00 539 TYR B CA 1
ATOM 1614 C C . TYR B 1 107 ? -11.833 4.442 -23.974 1.00 43.56 539 TYR B C 1
ATOM 1615 O O . TYR B 1 107 ? -11.209 5.427 -23.586 1.00 46.96 539 TYR B O 1
ATOM 1624 N N . CYS B 1 108 ? -13.015 4.519 -24.572 1.00 51.53 540 CYS B N 1
ATOM 1625 C CA . CYS B 1 108 ? -13.642 5.805 -24.912 1.00 54.01 540 CYS B CA 1
ATOM 1626 C C . CYS B 1 108 ? -14.931 5.982 -24.130 1.00 56.43 540 CYS B C 1
ATOM 1627 O O . CYS B 1 108 ? -15.764 5.064 -24.120 1.00 54.91 540 CYS B O 1
ATOM 1630 N N . THR B 1 109 ? -15.095 7.146 -23.491 1.00 60.92 541 THR B N 1
ATOM 1631 C CA . THR B 1 109 ? -16.317 7.476 -22.743 1.00 65.90 541 THR B CA 1
ATOM 1632 C C . THR B 1 109 ? -16.476 8.982 -22.518 1.00 67.94 541 THR B C 1
ATOM 1633 O O . THR B 1 109 ? -15.496 9.682 -22.239 1.00 64.93 541 THR B O 1
ATOM 1637 N N . LYS B 1 110 ? -17.720 9.458 -22.619 1.00 69.12 542 LYS B N 1
ATOM 1638 C CA . LYS B 1 110 ? -18.104 10.807 -22.160 1.00 69.66 542 LYS B CA 1
ATOM 1639 C C . LYS B 1 110 ? -17.239 11.881 -22.802 1.00 62.28 542 LYS B C 1
ATOM 1640 O O . LYS B 1 110 ? -16.532 12.609 -22.102 1.00 60.80 542 LYS B O 1
ATOM 1642 N N . GLY B 1 111 ? -17.282 11.961 -24.131 1.00 56.35 543 GLY B N 1
ATOM 1643 C CA . GLY B 1 111 ? -16.400 12.866 -24.863 1.00 54.61 543 GLY B CA 1
ATOM 1644 C C . GLY B 1 111 ? -14.919 12.811 -24.469 1.00 53.77 543 GLY B C 1
ATOM 1645 O O . GLY B 1 111 ? -14.270 13.852 -24.351 1.00 56.94 543 GLY B O 1
ATOM 1646 N N . ASP B 1 112 ? -14.379 11.609 -24.251 1.00 50.80 544 ASP B N 1
ATOM 1647 C CA . ASP B 1 112 ? -12.988 11.455 -23.803 1.00 50.11 544 ASP B CA 1
ATOM 1648 C C . ASP B 1 112 ? -12.391 10.101 -24.243 1.00 48.73 544 ASP B C 1
ATOM 1649 O O . ASP B 1 112 ? -13.075 9.084 -24.283 1.00 46.60 544 ASP B O 1
ATOM 1654 N N . SER B 1 113 ? -11.115 10.117 -24.607 1.00 48.10 545 SER B N 1
ATOM 1655 C CA . SER B 1 113 ? -10.371 8.906 -24.938 1.00 44.24 545 SER B CA 1
ATOM 1656 C C . SER B 1 113 ? -9.424 8.699 -23.780 1.00 46.10 545 SER B C 1
ATOM 1657 O O . SER B 1 113 ? -8.421 9.408 -23.671 1.00 46.43 545 SER B O 1
ATOM 1660 N N . LYS B 1 114 ? -9.755 7.761 -22.889 1.00 44.40 546 LYS B N 1
ATOM 1661 C CA . LYS B 1 114 ? -9.048 7.662 -21.611 1.00 45.33 546 LYS B CA 1
ATOM 1662 C C . LYS B 1 114 ? -7.973 6.577 -21.617 1.00 44.22 546 LYS B C 1
ATOM 1663 O O . LYS B 1 114 ? -7.985 5.646 -22.434 1.00 42.96 546 LYS B O 1
ATOM 1667 N N . GLU B 1 115 ? -7.030 6.749 -20.705 1.00 43.39 547 GLU B N 1
ATOM 1668 C CA . GLU B 1 115 ? -5.960 5.806 -20.485 1.00 47.80 547 GLU B CA 1
ATOM 1669 C C . GLU B 1 115 ? -5.679 5.723 -18.992 1.00 45.41 547 GLU B C 1
ATOM 1670 O O . GLU B 1 115 ? -5.658 6.726 -18.279 1.00 48.73 547 GLU B O 1
ATOM 1676 N N . GLU B 1 116 ? -5.523 4.506 -18.502 1.00 41.99 548 GLU B N 1
ATOM 1677 C CA . GLU B 1 116 ? -5.178 4.305 -17.118 1.00 39.67 548 GLU B CA 1
ATOM 1678 C C . GLU B 1 116 ? -3.998 3.366 -17.090 1.00 39.01 548 GLU B C 1
ATOM 1679 O O . GLU B 1 116 ? -3.796 2.600 -18.016 1.00 43.82 548 GLU B O 1
ATOM 1685 N N . SER B 1 117 ? -3.174 3.444 -16.062 1.00 40.30 549 SER B N 1
ATOM 1686 C CA . SER B 1 117 ? -2.000 2.601 -16.025 1.00 42.33 549 SER B CA 1
ATOM 1687 C C . SER B 1 117 ? -1.504 2.427 -14.626 1.00 42.50 549 SER B C 1
ATOM 1688 O O . SER B 1 117 ? -1.862 3.176 -13.747 1.00 46.35 549 SER B O 1
ATOM 1691 N N . GLY B 1 118 ? -0.676 1.415 -14.435 1.00 40.76 550 GLY B N 1
ATOM 1692 C CA . GLY B 1 118 ? -0.079 1.150 -13.156 1.00 37.88 550 GLY B CA 1
ATOM 1693 C C . GLY B 1 118 ? 0.851 -0.044 -13.246 1.00 41.35 550 GLY B C 1
ATOM 1694 O O . GLY B 1 118 ? 0.809 -0.824 -14.209 1.00 38.96 550 GLY B O 1
ATOM 1695 N N . THR B 1 119 ? 1.691 -0.176 -12.230 1.00 41.83 551 THR B N 1
ATOM 1696 C CA . THR B 1 119 ? 2.564 -1.318 -12.062 1.00 43.81 551 THR B CA 1
ATOM 1697 C C . THR B 1 119 ? 2.261 -1.817 -10.662 1.00 47.79 551 THR B C 1
ATOM 1698 O O . THR B 1 119 ? 2.882 -1.379 -9.690 1.00 57.14 551 THR B O 1
ATOM 1702 N N . THR B 1 120 ? 1.279 -2.709 -10.557 1.00 48.18 552 THR B N 1
ATOM 1703 C CA . THR B 1 120 ? 0.790 -3.155 -9.263 1.00 49.69 552 THR B CA 1
ATOM 1704 C C . THR B 1 120 ? 1.443 -4.470 -8.888 1.00 47.59 552 THR B C 1
ATOM 1705 O O . THR B 1 120 ? 1.365 -5.449 -9.642 1.00 43.94 552 THR B O 1
ATOM 1709 N N . SER B 1 121 ? 2.119 -4.472 -7.740 1.00 44.36 553 SER B N 1
ATOM 1710 C CA . SER B 1 121 ? 2.521 -5.712 -7.084 1.00 48.31 553 SER B CA 1
ATOM 1711 C C . SER B 1 121 ? 1.285 -6.562 -6.879 1.00 46.37 553 SER B C 1
ATOM 1712 O O . SER B 1 121 ? 0.297 -6.056 -6.402 1.00 51.95 553 SER B O 1
ATOM 1715 N N . LEU B 1 122 ? 1.316 -7.831 -7.261 1.00 48.43 554 LEU B N 1
ATOM 1716 C CA . LEU B 1 122 ? 0.201 -8.703 -6.947 1.00 51.85 554 LEU B CA 1
ATOM 1717 C C . LEU B 1 122 ? 0.316 -9.063 -5.476 1.00 57.68 554 LEU B C 1
ATOM 1718 O O . LEU B 1 122 ? 1.385 -8.906 -4.880 1.00 61.64 554 LEU B O 1
ATOM 1723 N N . PRO B 1 123 ? -0.787 -9.511 -4.869 1.00 60.74 555 PRO B N 1
ATOM 1724 C CA . PRO B 1 123 ? -0.633 -10.088 -3.536 1.00 63.53 555 PRO B CA 1
ATOM 1725 C C . PRO B 1 123 ? 0.001 -11.465 -3.661 1.00 63.76 555 PRO B C 1
ATOM 1726 O O . PRO B 1 123 ? -0.408 -12.262 -4.503 1.00 63.52 555 PRO B O 1
ATOM 1730 N N . THR B 1 124 ? 1.027 -11.709 -2.859 1.00 67.15 556 THR B N 1
ATOM 1731 C CA . THR B 1 124 ? 1.697 -13.006 -2.821 1.00 70.07 556 THR B CA 1
ATOM 1732 C C . THR B 1 124 ? 0.756 -14.048 -2.230 1.00 70.45 556 THR B C 1
ATOM 1733 O O . THR B 1 124 ? 0.154 -13.810 -1.183 1.00 80.41 556 THR B O 1
ATOM 1737 N N . ILE B 1 125 ? 0.608 -15.180 -2.915 1.00 70.73 557 ILE B N 1
ATOM 1738 C CA . ILE B 1 125 ? -0.192 -16.294 -2.418 1.00 70.09 557 ILE B CA 1
ATOM 1739 C C . ILE B 1 125 ? 0.723 -17.255 -1.673 1.00 72.53 557 ILE B C 1
ATOM 1740 O O . ILE B 1 125 ? 1.881 -17.429 -2.052 1.00 77.86 557 ILE B O 1
#

Foldseek 3Di:
DWAWPDDDQFKTKIWDWADPDLFKIKIKIFMFGAAQWKKFPKDKDWDAWDFWDKAWDDKPHGIYHHRGTRPIITMMMIGGDCSNVQHWTKIWMKMWIDTPPDTDIDTDIHTDDTD/DAWPDDDPFKTKGWDWDDPDLFKIKTKIFIFTAAQKKKFDKDKDKDQWDFWDKDKDDKPHGIYHGRRGSRIIIMMMIGGPVLNPDDFTWIWMKMWIDIDPDTDMDTDTDGDDRD

Organism: Saccharomyces cerevisiae (strain ATCC 204508 / S288c) (NCBI:txid559292)

Radius of gyration: 20.07 Å; Cα contacts (8 Å, |Δi|>4): 588; chains: 2; bounding box: 39×65×27 Å

B-factor: mean 44.56, std 10.55, range [23.99, 87.16]